Protein AF-A0A957VN96-F1 (afdb_monomer_lite)

Sequence (189 aa):
MTEAEAFKAELSLLLSLPFVRYYTQIVHPVLNPDTSPPKGVIRSLSLPEEPPAEELYFGLDGDDTGKLFEDLFLVGEDERQLHRASQVVSSAIQQIAAKVRQHAGKQAVIFQAGDDILFRGRFSQQDLQELHDLYTVTTQGMSCCIGYGRTLREAFLALKLAKTSP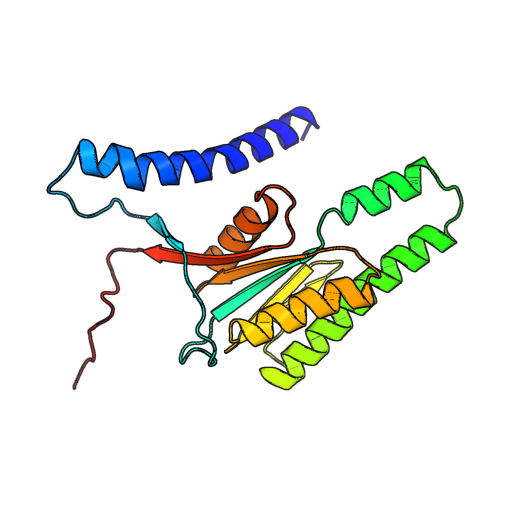GKNSIVGIELLDKGKEPGSAAAS

Radius of gyration: 19.22 Å; chains: 1; bounding box: 58×29×55 Å

Foldseek 3Di:
DDPVVVVVVLVCLLVVVVVCCCCQPPVCCVVPVPDDGDFFDKDFDAFAQFFDPDKKKKKKAWACLVVVLVCCVVPDPDVVVVVVLQVLLVVLQVVLLVLQCVVANDVQWPDDDRNMTMGMDGAGPVNVVVSQVSSCVSNVGTGMEMAMERDPVRRVSRRSVLNSPVVRRYYTYIDGDDPPDDPDPPDDD

Structure (mmCIF, N/CA/C/O backbone):
data_AF-A0A957VN96-F1
#
_entry.id   AF-A0A957VN96-F1
#
loop_
_atom_site.group_PDB
_atom_site.id
_atom_site.type_symbol
_atom_site.label_atom_id
_atom_site.label_alt_id
_atom_site.label_comp_id
_atom_site.label_asym_id
_atom_site.label_entity_id
_atom_site.label_seq_id
_atom_site.pdbx_PDB_ins_code
_atom_site.Cartn_x
_atom_site.Cartn_y
_atom_site.Cartn_z
_atom_site.occupancy
_atom_site.B_iso_or_equiv
_atom_site.auth_seq_id
_atom_site.auth_comp_id
_atom_site.auth_asym_id
_atom_site.auth_atom_id
_atom_site.pdbx_PDB_model_num
ATOM 1 N N . MET A 1 1 ? -7.595 -13.960 -20.941 1.00 54.66 1 MET A N 1
ATOM 2 C CA . MET A 1 1 ? -8.034 -12.558 -21.069 1.00 54.66 1 MET A CA 1
ATOM 3 C C . MET A 1 1 ? -7.149 -11.897 -22.091 1.00 54.66 1 MET A C 1
ATOM 5 O O . MET A 1 1 ? -5.940 -12.079 -22.029 1.00 54.66 1 MET A O 1
ATOM 9 N N . THR A 1 2 ? -7.746 -11.200 -23.044 1.00 80.31 2 THR A N 1
ATOM 10 C CA . THR A 1 2 ? -7.000 -10.369 -23.992 1.00 80.31 2 THR A CA 1
ATOM 11 C C . THR A 1 2 ? -6.585 -9.058 -23.322 1.00 80.31 2 THR A C 1
ATOM 13 O O . THR A 1 2 ? -7.231 -8.598 -22.381 1.00 80.31 2 THR A O 1
ATOM 16 N N . GLU A 1 3 ? -5.518 -8.437 -23.812 1.00 70.56 3 GLU A N 1
ATOM 17 C CA . GLU A 1 3 ? -5.008 -7.143 -23.330 1.00 70.56 3 GLU A CA 1
ATOM 18 C C . GLU A 1 3 ? -6.104 -6.054 -23.346 1.00 70.56 3 GLU A C 1
ATOM 20 O O . GLU A 1 3 ? -6.263 -5.277 -22.407 1.00 70.56 3 GLU A O 1
ATOM 25 N N . ALA A 1 4 ? -6.976 -6.097 -24.358 1.00 68.50 4 ALA A N 1
ATOM 26 C CA . ALA A 1 4 ? -8.138 -5.221 -24.478 1.00 68.50 4 ALA A CA 1
ATOM 27 C C . ALA A 1 4 ? -9.226 -5.474 -23.413 1.00 68.50 4 ALA A C 1
ATOM 29 O O . ALA A 1 4 ? -9.927 -4.543 -23.018 1.00 68.50 4 ALA A O 1
ATOM 30 N N . GLU A 1 5 ? -9.409 -6.713 -22.951 1.00 64.75 5 GLU A N 1
ATOM 31 C CA . GLU A 1 5 ? -10.347 -7.034 -21.864 1.00 64.75 5 GLU A CA 1
ATOM 32 C C . GLU A 1 5 ? -9.806 -6.584 -20.507 1.00 64.75 5 GLU A C 1
ATOM 34 O O . GLU A 1 5 ? -10.572 -6.060 -19.699 1.00 64.75 5 GLU A O 1
ATOM 39 N N . ALA A 1 6 ? -8.497 -6.734 -20.279 1.00 52.94 6 ALA A N 1
ATOM 40 C CA . ALA A 1 6 ? -7.827 -6.227 -19.082 1.00 52.94 6 ALA A CA 1
ATOM 41 C C . ALA A 1 6 ? -7.945 -4.701 -18.993 1.00 52.94 6 ALA A C 1
ATOM 43 O O . ALA A 1 6 ? -8.422 -4.184 -17.984 1.00 52.94 6 ALA A O 1
ATOM 44 N N . PHE A 1 7 ? -7.651 -4.002 -20.093 1.00 61.47 7 PHE A N 1
ATOM 45 C CA . PHE A 1 7 ? -7.793 -2.551 -20.179 1.00 61.47 7 PHE A CA 1
ATOM 46 C C . PHE A 1 7 ? -9.236 -2.087 -19.935 1.00 61.47 7 PHE A C 1
ATOM 48 O O . PHE A 1 7 ? -9.468 -1.150 -19.179 1.00 61.47 7 PHE A O 1
ATOM 55 N N . LYS A 1 8 ? -10.244 -2.758 -20.513 1.00 69.38 8 LYS A N 1
ATOM 56 C CA . LYS A 1 8 ? -11.662 -2.423 -20.268 1.00 69.38 8 LYS A CA 1
ATOM 57 C C . LYS A 1 8 ? -12.077 -2.645 -18.815 1.00 69.38 8 LYS A C 1
ATOM 59 O O . LYS A 1 8 ? -12.848 -1.844 -18.286 1.00 69.38 8 LYS A O 1
ATOM 64 N N . ALA A 1 9 ? -11.612 -3.724 -18.186 1.00 60.59 9 ALA A N 1
ATOM 65 C CA . ALA A 1 9 ? -11.907 -4.021 -16.787 1.00 60.59 9 ALA A CA 1
ATOM 66 C C . ALA A 1 9 ? -11.275 -2.975 -15.858 1.00 60.59 9 ALA A C 1
ATOM 68 O O . ALA A 1 9 ? -11.949 -2.458 -14.966 1.00 60.59 9 ALA A O 1
ATOM 69 N N . GLU A 1 10 ? -10.022 -2.610 -16.124 1.00 58.72 10 GLU A N 1
ATOM 70 C CA . GLU A 1 10 ? -9.318 -1.546 -15.416 1.00 58.72 10 GLU A CA 1
ATOM 71 C C . GLU A 1 10 ? -10.030 -0.204 -15.594 1.00 58.72 10 GLU A C 1
ATOM 73 O O . GLU A 1 10 ? -10.416 0.413 -14.606 1.00 58.72 10 GLU A O 1
ATOM 78 N N . LEU A 1 11 ? -10.330 0.202 -16.831 1.00 66.12 11 LEU A N 1
ATOM 79 C CA . LEU A 1 11 ? -11.036 1.454 -17.111 1.00 66.12 11 LEU A CA 1
ATOM 80 C C . LEU A 1 11 ? -12.414 1.498 -16.435 1.00 66.12 11 LEU A C 1
ATOM 82 O O . LEU A 1 11 ? -12.814 2.524 -15.889 1.00 66.12 11 LEU A O 1
ATOM 86 N N . SER A 1 12 ? -13.135 0.375 -16.430 1.00 70.12 12 SER A N 1
ATOM 87 C CA . SER A 1 12 ? -14.431 0.259 -15.755 1.00 70.12 12 SER A CA 1
ATOM 88 C C . SER A 1 12 ? -14.290 0.432 -14.243 1.00 70.12 12 SER A C 1
ATOM 90 O O . SER A 1 12 ? -15.110 1.115 -13.631 1.00 70.12 12 SER A O 1
ATOM 92 N N . LEU A 1 13 ? -13.236 -0.121 -13.636 1.00 64.31 13 LEU A N 1
ATOM 93 C CA . LEU A 1 13 ? -12.928 0.080 -12.222 1.00 64.31 13 LEU A CA 1
ATOM 94 C C . LEU A 1 13 ? -12.575 1.549 -11.941 1.00 64.31 13 LEU A C 1
ATOM 96 O O . LEU A 1 13 ? -13.172 2.152 -11.046 1.00 64.31 13 LEU A O 1
ATOM 100 N N . LEU A 1 14 ? -11.686 2.134 -12.751 1.00 59.78 14 LEU A N 1
ATOM 101 C CA . LEU A 1 14 ? -11.257 3.531 -12.652 1.00 59.78 14 LEU A CA 1
ATOM 102 C C . LEU A 1 14 ? -12.433 4.505 -12.761 1.00 59.78 14 LEU A C 1
ATOM 104 O O . LEU A 1 14 ? -12.459 5.499 -12.047 1.00 59.78 14 LEU A O 1
ATOM 108 N N . LEU A 1 15 ? -13.416 4.221 -13.621 1.00 75.56 15 LEU A N 1
ATOM 109 C CA . LEU A 1 15 ? -14.598 5.066 -13.817 1.00 75.56 15 LEU A CA 1
ATOM 110 C C . LEU A 1 15 ? -15.708 4.795 -12.799 1.00 75.56 15 LEU A C 1
ATOM 112 O O . LEU A 1 15 ? -16.463 5.708 -12.460 1.00 75.56 15 LEU A O 1
ATOM 116 N N . SER A 1 16 ? -15.807 3.567 -12.284 1.00 72.94 16 SER A N 1
ATOM 117 C CA . SER A 1 16 ? -16.863 3.188 -11.343 1.00 72.94 16 SER A CA 1
ATOM 118 C C . SER A 1 16 ? -16.800 3.989 -10.045 1.00 72.94 16 SER A C 1
ATOM 120 O O . SER A 1 16 ? -17.833 4.430 -9.555 1.00 72.94 16 SER A O 1
ATOM 122 N N . LEU A 1 17 ? -15.608 4.251 -9.509 1.00 67.56 17 LEU A N 1
ATOM 123 C CA . LEU A 1 17 ? -15.439 4.970 -8.244 1.00 67.56 17 LEU A CA 1
ATOM 124 C C . LEU A 1 17 ? -15.774 6.469 -8.341 1.00 67.56 17 LEU A C 1
ATOM 126 O O . LEU A 1 17 ? -16.582 6.933 -7.534 1.00 67.56 17 LEU A O 1
ATOM 130 N N . PRO A 1 18 ? -15.250 7.235 -9.317 1.00 68.69 18 PRO A N 1
ATOM 131 C CA . PRO A 1 18 ? -15.682 8.605 -9.579 1.00 68.69 18 PRO A CA 1
ATOM 132 C C . PRO A 1 18 ? -17.175 8.693 -9.874 1.00 68.69 18 PRO A C 1
ATOM 134 O O . PRO A 1 18 ? -17.834 9.590 -9.358 1.00 68.69 18 PRO A O 1
ATOM 137 N N . PHE A 1 19 ? -17.726 7.746 -10.639 1.00 79.00 19 PHE A N 1
ATOM 138 C CA . PHE A 1 19 ? -19.158 7.695 -10.917 1.00 79.00 19 PHE A CA 1
ATOM 139 C C . PHE A 1 19 ? -19.977 7.454 -9.646 1.00 79.00 19 PHE A C 1
ATOM 141 O O . PHE A 1 19 ? -20.933 8.181 -9.389 1.00 79.00 19 PHE A O 1
ATOM 148 N N . VAL A 1 20 ? -19.583 6.489 -8.810 1.00 69.44 20 VAL A N 1
ATOM 149 C CA . VAL A 1 20 ? -20.237 6.218 -7.524 1.00 69.44 20 VAL A CA 1
ATOM 150 C C . VAL A 1 20 ? -20.140 7.443 -6.617 1.00 69.44 20 VAL A C 1
ATOM 152 O O . VAL A 1 20 ? -21.150 7.829 -6.035 1.00 69.44 20 VAL A O 1
ATOM 155 N N . ARG A 1 21 ? -18.986 8.117 -6.529 1.00 65.81 21 ARG A N 1
ATOM 156 C CA . ARG A 1 21 ? -18.843 9.362 -5.749 1.00 65.81 21 ARG A CA 1
ATOM 157 C C . ARG A 1 21 ? -19.732 10.474 -6.297 1.00 65.81 21 ARG A C 1
ATOM 159 O O . ARG A 1 21 ? -20.509 11.042 -5.540 1.00 65.81 21 ARG A O 1
ATOM 166 N N . TYR A 1 22 ? -19.670 10.743 -7.598 1.00 74.75 22 TYR A N 1
ATOM 167 C CA . TYR A 1 22 ? -20.488 11.755 -8.266 1.00 74.75 22 TYR A CA 1
ATOM 168 C C . TYR A 1 22 ? -21.982 11.505 -8.035 1.00 74.75 22 TYR A C 1
ATOM 170 O O . TYR A 1 22 ? -22.712 12.391 -7.590 1.00 74.75 22 TYR A O 1
ATOM 178 N N . TYR A 1 23 ? -22.430 10.272 -8.261 1.00 73.62 23 TYR A N 1
ATOM 179 C CA . TYR A 1 23 ? -23.824 9.909 -8.082 1.00 73.62 23 TYR A CA 1
ATOM 180 C C . TYR A 1 23 ? -24.251 10.007 -6.614 1.00 73.62 23 TYR A C 1
ATOM 182 O O . TYR A 1 23 ? -25.258 10.635 -6.313 1.00 73.62 23 TYR A O 1
ATOM 190 N N . THR A 1 24 ? -23.490 9.432 -5.681 1.00 63.84 24 THR A N 1
ATOM 191 C CA . THR A 1 24 ? -23.880 9.390 -4.258 1.00 63.84 24 THR A CA 1
ATOM 192 C C . THR A 1 24 ? -23.767 10.739 -3.549 1.00 63.84 24 THR A C 1
ATOM 194 O O . THR A 1 24 ? -24.553 10.994 -2.640 1.00 63.84 24 THR A O 1
ATOM 197 N N . GLN A 1 25 ? -22.827 11.603 -3.947 1.00 67.75 25 GLN A N 1
ATOM 198 C CA . GLN A 1 25 ? -22.554 12.877 -3.267 1.00 67.75 25 GLN A CA 1
ATOM 199 C C . GLN A 1 25 ? -23.244 14.078 -3.916 1.00 67.75 25 GLN A C 1
ATOM 201 O O . GLN A 1 25 ? -23.535 15.044 -3.218 1.00 67.75 25 GLN A O 1
ATOM 206 N N . ILE A 1 26 ? -23.505 14.037 -5.227 1.00 74.94 26 ILE A N 1
ATOM 207 C CA . ILE A 1 26 ? -24.073 15.174 -5.969 1.00 74.94 26 ILE A CA 1
ATOM 208 C C . ILE A 1 26 ? -25.468 14.836 -6.483 1.00 74.94 26 ILE A C 1
ATOM 210 O O . ILE A 1 26 ? -26.428 15.529 -6.158 1.00 74.94 26 ILE A O 1
ATOM 214 N N . VAL A 1 27 ? -25.606 13.760 -7.260 1.00 77.69 27 VAL A N 1
ATOM 215 C CA . VAL A 1 27 ? -26.876 13.453 -7.941 1.00 77.69 27 VAL A CA 1
ATOM 216 C C . VAL A 1 27 ? -27.947 12.987 -6.953 1.00 77.69 27 VAL A C 1
ATOM 218 O O . VAL A 1 27 ? -29.066 13.489 -6.966 1.00 77.69 27 VAL A O 1
ATOM 221 N N . HIS A 1 28 ? -27.617 12.048 -6.068 1.00 71.38 28 HIS A N 1
ATOM 222 C CA . HIS A 1 28 ? -28.578 11.442 -5.152 1.00 71.38 28 HIS A CA 1
ATOM 223 C C . HIS A 1 28 ? -29.172 12.442 -4.148 1.00 71.38 28 HIS A C 1
ATOM 225 O O . HIS A 1 28 ? -30.392 12.419 -3.996 1.00 71.38 28 HIS A O 1
ATOM 231 N N . PRO A 1 29 ? -28.399 13.330 -3.486 1.00 73.56 29 PRO A N 1
ATOM 232 C CA . PRO A 1 29 ? -28.972 14.326 -2.577 1.00 73.56 29 PRO A CA 1
ATOM 233 C C . PRO A 1 29 ? -29.875 15.340 -3.288 1.00 73.56 29 PRO A C 1
ATOM 235 O O . PRO A 1 29 ? -30.862 15.778 -2.711 1.00 73.56 29 PRO A O 1
ATOM 238 N N . VAL A 1 30 ? -29.572 15.682 -4.546 1.00 81.50 30 VAL A N 1
ATOM 239 C CA . VAL A 1 30 ? -30.414 16.573 -5.362 1.00 81.50 30 VAL A CA 1
ATOM 240 C C . VAL A 1 30 ? -31.729 15.895 -5.746 1.00 81.50 30 VAL A C 1
ATOM 242 O O . VAL A 1 30 ? -32.781 16.525 -5.696 1.00 81.50 30 VAL A O 1
ATOM 245 N N . LEU A 1 31 ? -31.681 14.615 -6.125 1.00 81.00 31 LEU A N 1
ATOM 246 C CA . LEU A 1 31 ? -32.873 13.867 -6.532 1.00 81.00 31 LEU A CA 1
ATOM 247 C C . LEU A 1 31 ? -33.725 13.394 -5.347 1.00 81.00 31 LEU A C 1
ATOM 249 O O . LEU A 1 31 ? -34.930 13.230 -5.504 1.00 81.00 31 LEU A O 1
ATOM 253 N N . ASN A 1 32 ? -33.118 13.163 -4.180 1.00 76.38 32 ASN A N 1
ATOM 254 C CA . ASN A 1 32 ? -33.795 12.615 -3.004 1.00 76.38 32 ASN A CA 1
ATOM 255 C C . ASN A 1 32 ? -33.383 13.352 -1.709 1.00 76.38 32 ASN A C 1
ATOM 257 O O . ASN A 1 32 ? -32.740 12.746 -0.841 1.00 76.38 32 ASN A O 1
ATOM 261 N N . PRO A 1 33 ? -33.756 14.637 -1.558 1.00 66.88 33 PRO A N 1
ATOM 262 C CA . PRO A 1 33 ? -33.298 15.501 -0.464 1.00 66.88 33 PRO A CA 1
ATOM 263 C C . PRO A 1 33 ? -33.680 15.003 0.941 1.00 66.88 33 PRO A C 1
ATOM 265 O O . PRO A 1 33 ? -32.948 15.268 1.890 1.00 66.88 33 PRO A O 1
ATOM 268 N N . ASP A 1 34 ? -34.759 14.222 1.067 1.00 65.94 34 ASP A N 1
ATOM 269 C CA . ASP A 1 34 ? -35.270 13.713 2.353 1.00 65.94 34 ASP A CA 1
ATOM 270 C C . ASP A 1 34 ? -34.871 12.256 2.661 1.00 65.94 34 ASP A C 1
ATOM 272 O O . ASP A 1 34 ? -35.308 11.674 3.657 1.00 65.94 34 ASP A O 1
ATOM 276 N 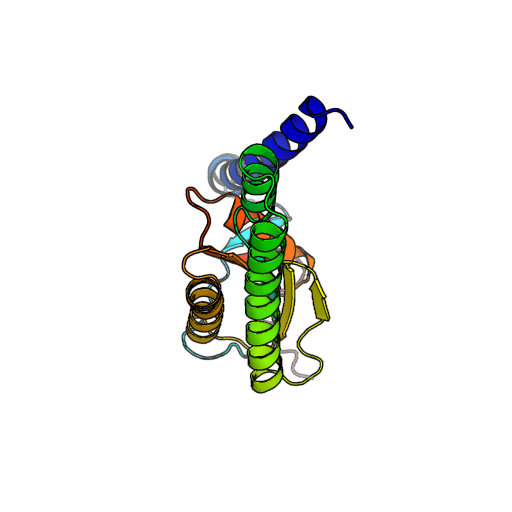N . THR A 1 35 ? -34.046 11.625 1.817 1.00 60.06 35 THR A N 1
ATOM 277 C CA . THR A 1 35 ? -33.614 10.234 2.038 1.00 60.06 35 THR A CA 1
ATOM 278 C C . THR A 1 35 ? -32.204 10.161 2.602 1.00 60.06 35 THR A C 1
ATOM 280 O O . THR A 1 35 ? -31.291 10.863 2.172 1.00 60.06 35 THR A O 1
ATOM 283 N N . SER A 1 36 ? -32.010 9.260 3.569 1.00 55.97 36 SER A N 1
ATOM 284 C CA . SER A 1 36 ? -30.673 8.925 4.065 1.00 55.97 36 SER A CA 1
ATOM 285 C C . SER A 1 36 ? -29.782 8.467 2.899 1.00 55.97 36 SER A C 1
ATOM 287 O O . SER A 1 36 ? -30.294 7.838 1.969 1.00 55.97 36 SER A O 1
ATOM 289 N N . PRO A 1 37 ? -28.464 8.735 2.943 1.00 55.50 37 PRO A N 1
ATOM 290 C CA . PRO A 1 37 ? -27.563 8.381 1.855 1.00 55.50 37 PRO A CA 1
ATOM 291 C C . PRO A 1 37 ? -27.666 6.883 1.499 1.00 55.50 37 PRO A C 1
ATOM 293 O O . PRO A 1 37 ? -27.881 6.051 2.392 1.00 55.50 37 PRO A O 1
ATOM 296 N N . PRO A 1 38 ? -27.536 6.524 0.209 1.00 54.97 38 PRO A N 1
ATOM 297 C CA . PRO A 1 38 ? -27.685 5.147 -0.252 1.00 54.97 38 PRO A CA 1
ATOM 298 C C . PRO A 1 38 ? -26.612 4.243 0.380 1.00 54.97 38 PRO A C 1
ATOM 300 O O . PRO A 1 38 ? -25.510 4.694 0.676 1.00 54.97 38 PRO A O 1
ATOM 303 N N . LYS A 1 39 ? -26.920 2.957 0.609 1.00 53.94 39 LYS A N 1
ATOM 304 C CA . LYS A 1 39 ? -25.960 1.985 1.177 1.00 53.94 39 LYS A CA 1
ATOM 305 C C . LYS A 1 39 ? -24.659 1.960 0.362 1.00 53.94 39 LYS A C 1
ATOM 307 O O . LYS A 1 39 ? -24.715 1.982 -0.865 1.00 53.94 39 LYS A O 1
ATOM 312 N N . GLY A 1 40 ? -23.510 1.858 1.036 1.00 55.97 40 GLY A N 1
ATOM 313 C CA . GLY A 1 40 ? -22.205 1.799 0.369 1.00 55.97 40 GLY A CA 1
ATOM 314 C C . GLY A 1 40 ? -21.601 3.164 0.031 1.00 55.97 40 GLY A C 1
ATOM 315 O O . GLY A 1 40 ? -20.793 3.256 -0.893 1.00 55.97 40 GLY A O 1
ATOM 316 N N . VAL A 1 41 ? -21.965 4.223 0.765 1.00 67.25 41 VAL A N 1
ATOM 317 C CA . VAL A 1 41 ? -21.241 5.497 0.666 1.00 67.25 41 VAL A CA 1
ATOM 318 C C . VAL A 1 41 ? -19.813 5.297 1.148 1.00 67.25 41 VAL A C 1
ATOM 320 O O . VAL A 1 41 ? -19.580 4.929 2.299 1.00 67.25 41 VAL A O 1
ATOM 323 N N . ILE A 1 42 ? -18.876 5.587 0.252 1.00 72.50 42 ILE A N 1
ATOM 324 C CA . ILE A 1 42 ? -17.457 5.705 0.564 1.00 72.50 42 ILE A CA 1
ATOM 325 C C . ILE A 1 42 ? -17.224 7.104 1.130 1.00 72.50 42 ILE A C 1
ATOM 327 O O . ILE A 1 42 ? -17.508 8.106 0.461 1.00 72.50 42 ILE A O 1
ATOM 331 N N . ARG A 1 43 ? -16.685 7.179 2.346 1.00 78.94 43 ARG A N 1
ATOM 332 C CA . ARG A 1 43 ? -16.149 8.421 2.916 1.00 78.94 43 ARG A CA 1
ATOM 333 C C . ARG A 1 43 ? -14.644 8.318 3.074 1.00 78.94 43 ARG A C 1
ATOM 335 O O . ARG A 1 43 ? -14.112 7.225 3.231 1.00 78.94 43 ARG A O 1
ATOM 342 N N . SER A 1 44 ? -13.980 9.470 3.023 1.00 83.69 44 SER A N 1
ATOM 343 C CA . SER A 1 44 ? -12.570 9.559 3.390 1.00 83.69 44 SER A CA 1
ATOM 344 C C . SER A 1 44 ? -12.448 9.314 4.888 1.00 83.69 44 SER A C 1
ATOM 346 O O . SER A 1 44 ? -13.142 9.963 5.671 1.00 83.69 44 SER A O 1
ATOM 348 N N . LEU A 1 45 ? -11.568 8.397 5.265 1.00 85.75 45 LEU A N 1
ATOM 349 C CA . LEU A 1 45 ? -11.132 8.209 6.639 1.00 85.75 45 LEU A CA 1
ATOM 350 C C . LEU A 1 45 ? -9.823 8.981 6.801 1.00 85.75 45 LEU A C 1
ATOM 352 O O . LEU A 1 45 ? -8.920 8.811 5.988 1.00 85.75 45 LEU A O 1
ATOM 356 N N . SER A 1 46 ? -9.743 9.839 7.814 1.00 86.50 46 SER A N 1
ATOM 357 C CA . SER A 1 46 ? -8.520 10.572 8.150 1.00 86.50 46 SER A CA 1
ATOM 358 C C . SER A 1 46 ? -7.930 10.001 9.429 1.00 86.50 46 SER A C 1
ATOM 360 O O . SER A 1 46 ? -8.669 9.737 10.380 1.00 86.50 46 SER A O 1
ATOM 362 N N . LEU A 1 47 ? -6.610 9.835 9.463 1.00 86.44 47 LEU A N 1
ATOM 363 C CA . LEU A 1 47 ? -5.904 9.457 10.679 1.00 86.44 47 LEU A CA 1
ATOM 364 C C . LEU A 1 47 ? -5.537 10.687 11.511 1.00 86.44 47 LEU A C 1
ATOM 366 O O . LEU A 1 47 ? -5.222 11.733 10.938 1.00 86.44 47 LEU A O 1
ATOM 370 N N . PRO A 1 48 ? -5.569 10.578 12.850 1.00 81.62 48 PRO A N 1
ATOM 371 C CA . PRO A 1 48 ? -5.024 11.609 13.715 1.00 81.62 48 PRO A CA 1
ATOM 372 C C . PRO A 1 48 ? -3.486 11.597 13.697 1.00 81.62 48 PRO A C 1
ATOM 374 O O . PRO A 1 48 ? -2.849 10.644 13.239 1.00 81.62 48 PRO A O 1
ATOM 377 N N . GLU A 1 49 ? -2.899 12.657 14.257 1.00 81.69 49 GLU A N 1
ATOM 378 C CA . GLU A 1 49 ? -1.464 12.723 14.583 1.00 81.69 49 GLU A CA 1
ATOM 379 C C . GLU A 1 49 ? -1.073 11.678 15.640 1.00 81.69 49 GLU A C 1
ATOM 381 O O . GLU A 1 49 ? 0.020 11.121 15.613 1.00 81.69 49 GLU A O 1
ATOM 386 N N . GLU A 1 50 ? -1.992 11.358 16.553 1.00 81.69 50 GLU A N 1
ATOM 387 C CA . GLU A 1 50 ? -1.830 10.263 17.508 1.00 81.69 50 GLU A CA 1
ATOM 388 C C . GLU A 1 50 ? -2.427 8.954 16.961 1.00 81.69 50 GLU A C 1
ATOM 390 O O . GLU A 1 50 ? -3.405 8.990 16.205 1.00 81.69 50 GLU A O 1
ATOM 395 N N . PRO A 1 51 ? -1.888 7.779 17.344 1.00 82.38 51 PRO A N 1
ATOM 396 C CA . PRO A 1 51 ? -2.438 6.500 16.917 1.00 82.38 51 PRO A CA 1
ATOM 397 C C . PRO A 1 51 ? -3.917 6.348 17.311 1.00 82.38 51 PRO A C 1
ATOM 399 O O . PRO A 1 51 ? -4.287 6.633 18.454 1.00 82.38 51 PRO A O 1
ATOM 402 N N . PRO A 1 52 ? -4.778 5.860 16.403 1.00 81.81 52 PRO A N 1
ATOM 403 C CA . PRO A 1 52 ? -6.194 5.691 16.689 1.00 81.81 52 PRO A CA 1
ATOM 404 C C . PRO A 1 52 ? -6.422 4.654 17.797 1.00 81.81 52 PRO A C 1
ATOM 406 O O . PRO A 1 52 ? -5.646 3.714 17.986 1.00 81.81 52 PRO A O 1
ATOM 409 N N . ALA A 1 53 ? -7.539 4.795 18.515 1.00 81.88 53 ALA A N 1
ATOM 410 C CA . ALA A 1 53 ? -7.932 3.843 19.555 1.00 81.88 53 ALA A CA 1
ATOM 411 C C . ALA A 1 53 ? -8.250 2.444 18.986 1.00 81.88 53 ALA A C 1
ATOM 413 O O . ALA A 1 53 ? -8.025 1.423 19.644 1.00 81.88 53 ALA A O 1
ATOM 414 N N . GLU A 1 54 ? -8.770 2.394 17.758 1.00 89.50 54 GLU A N 1
ATOM 415 C CA . GLU A 1 54 ? -9.094 1.160 17.043 1.00 89.50 54 GLU A CA 1
ATOM 416 C C . GLU A 1 54 ? -7.936 0.686 16.154 1.00 89.50 54 GLU A C 1
ATOM 418 O O . GLU A 1 54 ? -7.170 1.487 15.625 1.00 89.50 54 GLU A O 1
ATOM 423 N N . GLU A 1 55 ? -7.805 -0.634 15.996 1.00 94.38 55 GLU A N 1
ATOM 424 C CA . GLU A 1 55 ? -6.915 -1.199 14.979 1.00 94.38 55 GLU A CA 1
ATOM 425 C C . GLU A 1 55 ? -7.545 -1.061 13.592 1.00 94.38 55 GLU A C 1
ATOM 427 O O . GLU A 1 55 ? -8.734 -1.329 13.411 1.00 94.38 55 GLU A O 1
ATOM 432 N N . LEU A 1 56 ? -6.719 -0.721 12.607 1.00 97.12 56 LEU A N 1
ATOM 433 C CA . LEU A 1 56 ? -7.097 -0.664 11.198 1.00 97.12 56 LEU A CA 1
ATOM 434 C C . LEU A 1 56 ? -6.265 -1.655 10.380 1.00 97.12 56 LEU A C 1
ATOM 436 O O . LEU A 1 56 ? -5.259 -2.187 10.857 1.00 97.12 56 LEU A O 1
ATOM 440 N N . TYR A 1 57 ? -6.688 -1.884 9.140 1.00 98.12 57 TYR A N 1
ATOM 441 C CA . TYR A 1 57 ? -5.948 -2.624 8.124 1.00 98.12 57 TYR A CA 1
ATOM 442 C C . TYR A 1 57 ? -5.323 -1.656 7.126 1.00 98.12 57 TYR A C 1
ATOM 444 O O . TYR A 1 57 ? -5.963 -0.687 6.717 1.00 98.12 57 TYR A O 1
ATOM 452 N N . PHE A 1 58 ? -4.102 -1.966 6.703 1.00 98.31 58 PHE A N 1
ATOM 453 C CA . PHE A 1 58 ? -3.281 -1.146 5.822 1.00 98.31 58 PHE A CA 1
ATOM 454 C C . PHE A 1 58 ? -2.678 -2.031 4.738 1.00 98.31 58 PHE A C 1
ATOM 456 O O . PHE A 1 58 ? -1.982 -3.001 5.045 1.00 98.31 58 PHE A O 1
ATOM 463 N N . GLY A 1 59 ? -2.953 -1.706 3.481 1.00 98.00 59 GLY A N 1
ATOM 464 C CA . GLY A 1 59 ? -2.242 -2.247 2.331 1.00 98.00 59 GLY A CA 1
ATOM 465 C C . GLY A 1 59 ? -1.250 -1.214 1.815 1.00 98.00 59 GLY A C 1
ATOM 466 O O . GLY A 1 59 ? -1.611 -0.047 1.689 1.00 98.00 59 GLY A O 1
ATOM 467 N N . LEU A 1 60 ? -0.031 -1.642 1.513 1.00 98.12 60 LEU A N 1
ATOM 468 C CA . LEU A 1 60 ? 0.968 -0.861 0.794 1.00 98.12 60 LEU A CA 1
ATOM 469 C C . LEU A 1 60 ? 1.384 -1.644 -0.445 1.00 98.12 60 LEU A C 1
ATOM 471 O O . LEU A 1 60 ? 1.568 -2.857 -0.362 1.00 98.12 60 LEU A O 1
ATOM 475 N N . ASP A 1 61 ? 1.506 -0.938 -1.563 1.00 96.75 61 ASP A N 1
ATOM 476 C CA . ASP A 1 61 ? 1.827 -1.505 -2.873 1.00 96.75 61 ASP A CA 1
ATOM 477 C C . ASP A 1 61 ? 2.721 -0.514 -3.638 1.00 96.75 61 ASP A C 1
ATOM 479 O O . ASP A 1 61 ? 2.431 0.689 -3.682 1.00 96.75 61 ASP A O 1
ATOM 483 N N . GLY A 1 62 ? 3.828 -1.008 -4.192 1.00 95.38 62 GLY A N 1
ATOM 484 C CA . GLY A 1 62 ? 4.787 -0.225 -4.965 1.00 95.38 62 GLY A CA 1
ATOM 485 C C . GLY A 1 62 ? 4.175 0.345 -6.245 1.00 95.38 62 GLY A C 1
ATOM 486 O O . GLY A 1 62 ? 3.370 -0.284 -6.937 1.00 95.38 62 GLY A O 1
ATOM 487 N N . ASP A 1 63 ? 4.546 1.571 -6.597 1.00 92.12 63 ASP A N 1
ATOM 488 C CA . ASP A 1 63 ? 4.061 2.192 -7.823 1.00 92.12 63 ASP A CA 1
ATOM 489 C C . ASP A 1 63 ? 4.920 1.785 -9.018 1.00 92.12 63 ASP A C 1
ATOM 491 O O . ASP A 1 63 ? 6.142 1.897 -8.998 1.00 92.12 63 ASP A O 1
ATOM 495 N N . ASP A 1 64 ? 4.258 1.334 -10.087 1.00 89.50 64 ASP A N 1
ATOM 496 C CA . ASP A 1 64 ? 4.881 1.044 -11.387 1.00 89.50 64 ASP A CA 1
ATOM 497 C C . ASP A 1 64 ? 6.026 0.018 -11.343 1.00 89.50 64 ASP A C 1
ATOM 499 O O . ASP A 1 64 ? 6.798 -0.090 -12.293 1.00 89.50 64 ASP A O 1
ATOM 503 N N . THR A 1 65 ? 6.096 -0.813 -10.299 1.00 89.75 65 THR A N 1
ATOM 504 C CA . THR A 1 65 ? 7.088 -1.890 -10.173 1.00 89.75 65 THR A CA 1
ATOM 505 C C . THR A 1 65 ? 7.064 -2.841 -11.371 1.00 89.75 65 THR A C 1
ATOM 507 O O . THR A 1 65 ? 8.112 -3.194 -11.904 1.00 89.75 65 THR A O 1
ATOM 510 N N . GLY A 1 66 ? 5.872 -3.229 -11.843 1.00 88.94 66 GLY A N 1
ATOM 511 C CA . GLY A 1 66 ? 5.730 -4.068 -13.039 1.00 88.94 66 GLY A CA 1
ATOM 512 C C . GLY A 1 66 ? 6.318 -3.407 -14.287 1.00 88.94 66 GLY A C 1
ATOM 513 O O . GLY A 1 66 ? 7.112 -4.023 -14.991 1.00 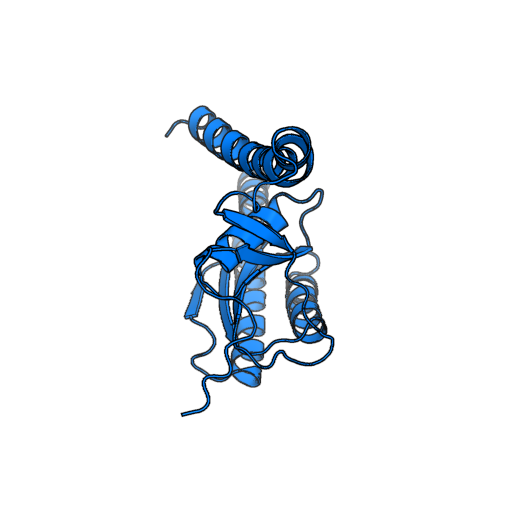88.94 66 GLY A O 1
ATOM 514 N N . LYS A 1 67 ? 6.020 -2.118 -14.489 1.00 87.81 67 LYS A N 1
ATOM 515 C CA . LYS A 1 67 ? 6.548 -1.330 -15.606 1.00 87.81 67 LYS A CA 1
ATOM 516 C C . LYS A 1 67 ? 8.068 -1.178 -15.535 1.00 87.81 67 LYS A C 1
ATOM 518 O O . LYS A 1 67 ? 8.733 -1.306 -16.553 1.00 87.81 67 LYS A O 1
ATOM 523 N N . LEU A 1 68 ? 8.628 -0.975 -14.339 1.00 89.56 68 LEU A N 1
ATOM 524 C CA . LEU A 1 68 ? 10.079 -0.966 -14.136 1.00 89.56 68 LEU A CA 1
ATOM 525 C C . LEU A 1 68 ? 10.717 -2.269 -14.638 1.00 89.56 68 LEU A C 1
ATOM 527 O O . LEU A 1 68 ? 11.734 -2.231 -15.326 1.00 89.56 68 LEU A O 1
ATOM 531 N N . PHE A 1 69 ? 10.134 -3.422 -14.303 1.00 89.75 69 PHE A N 1
ATOM 532 C CA . PHE A 1 69 ? 10.650 -4.704 -14.779 1.00 89.75 69 PHE A CA 1
ATOM 533 C C . PHE A 1 69 ? 10.464 -4.882 -16.287 1.00 89.75 69 PHE A C 1
ATOM 535 O O . PHE A 1 69 ? 11.401 -5.327 -16.944 1.00 89.75 69 PHE A O 1
ATOM 542 N N . GLU A 1 70 ? 9.312 -4.503 -16.844 1.00 90.25 70 GLU A N 1
ATOM 543 C CA . GLU A 1 70 ? 9.068 -4.499 -18.294 1.00 90.25 70 GLU A CA 1
ATOM 544 C C . GLU A 1 70 ? 10.113 -3.665 -19.043 1.00 90.25 70 GLU A C 1
ATOM 546 O O . GLU A 1 70 ? 10.739 -4.163 -19.979 1.00 90.25 70 GLU A O 1
ATOM 551 N N . ASP A 1 71 ? 10.377 -2.441 -18.586 1.00 88.06 71 ASP A N 1
ATOM 552 C CA . ASP A 1 71 ? 11.385 -1.559 -19.174 1.00 88.06 71 ASP A CA 1
ATOM 553 C C . ASP A 1 71 ? 12.785 -2.194 -19.102 1.00 88.06 71 ASP A C 1
ATOM 555 O O . ASP A 1 71 ? 13.530 -2.177 -20.084 1.00 88.06 71 ASP A O 1
ATOM 559 N N . LEU A 1 72 ? 13.138 -2.827 -17.976 1.00 87.75 72 LEU A N 1
ATOM 560 C CA . LEU A 1 72 ? 14.410 -3.544 -17.834 1.00 87.75 72 LEU A CA 1
ATOM 561 C C . LEU A 1 72 ? 14.513 -4.755 -18.773 1.00 87.75 72 LEU A C 1
ATOM 563 O O . LEU A 1 72 ? 15.587 -4.981 -19.326 1.00 87.75 72 LEU A O 1
ATOM 567 N N . PHE A 1 73 ? 13.424 -5.499 -18.995 1.00 85.88 73 PHE A N 1
ATOM 568 C CA . PHE A 1 73 ? 13.395 -6.610 -19.955 1.00 85.88 73 PHE A CA 1
ATOM 569 C C . PHE A 1 73 ? 13.548 -6.141 -21.408 1.00 85.88 73 PHE A C 1
ATOM 571 O O . PHE A 1 73 ? 14.129 -6.856 -22.221 1.00 85.88 73 PHE A O 1
ATOM 578 N N . LEU A 1 74 ? 13.015 -4.963 -21.747 1.00 85.25 74 LEU A N 1
ATOM 579 C CA . LEU A 1 74 ? 13.052 -4.418 -23.108 1.00 85.25 74 LEU A CA 1
ATOM 580 C C . LEU A 1 74 ? 14.377 -3.720 -23.439 1.00 85.25 74 LEU A C 1
ATOM 582 O O . LEU A 1 74 ? 14.811 -3.745 -24.591 1.00 85.25 74 LEU A O 1
ATOM 586 N N . VAL A 1 75 ? 14.998 -3.071 -22.452 1.00 78.44 75 VAL A N 1
ATOM 587 C CA . VAL A 1 75 ? 16.199 -2.241 -22.644 1.00 78.44 75 VAL A CA 1
ATOM 588 C C . VAL A 1 75 ? 17.493 -3.004 -22.337 1.00 78.44 75 VAL A C 1
ATOM 590 O O . VAL A 1 75 ? 18.540 -2.665 -22.892 1.00 78.44 75 VAL A O 1
ATOM 593 N N . GLY A 1 76 ? 17.457 -4.016 -21.464 1.00 62.56 76 GLY A N 1
ATOM 594 C CA . GLY A 1 76 ? 18.659 -4.645 -20.919 1.00 62.56 76 GLY A CA 1
ATOM 595 C C . GLY A 1 76 ? 18.730 -6.158 -21.115 1.00 62.56 76 GLY A C 1
ATOM 596 O O . GLY A 1 76 ? 17.942 -6.906 -20.554 1.00 62.56 76 GLY A O 1
ATOM 597 N N . GLU A 1 77 ? 19.785 -6.625 -21.787 1.00 63.16 77 GLU A N 1
ATOM 598 C CA . GLU A 1 77 ? 20.234 -8.030 -21.728 1.00 63.16 77 GLU A CA 1
ATOM 599 C C . GLU A 1 77 ? 20.973 -8.357 -20.403 1.00 63.16 77 GLU A C 1
ATOM 601 O O . GLU A 1 77 ? 21.481 -9.462 -20.216 1.00 63.16 77 GLU A O 1
ATOM 606 N N . ASP A 1 78 ? 21.077 -7.397 -19.472 1.00 80.12 78 ASP A N 1
ATOM 607 C CA . ASP A 1 78 ? 21.838 -7.535 -18.226 1.00 80.12 78 ASP A CA 1
ATOM 608 C C . ASP A 1 78 ? 20.954 -7.983 -17.053 1.00 80.12 78 ASP A C 1
ATOM 610 O O . ASP A 1 78 ? 20.383 -7.177 -16.310 1.00 80.12 78 ASP A O 1
ATOM 614 N N . GLU A 1 79 ? 20.923 -9.297 -16.832 1.00 87.62 79 GLU A N 1
ATOM 615 C CA . GLU A 1 79 ? 20.261 -9.951 -15.695 1.00 87.62 79 GLU A CA 1
ATOM 616 C C . GLU A 1 79 ? 20.626 -9.334 -14.332 1.00 87.62 79 GLU A C 1
ATOM 618 O O . GLU A 1 79 ? 19.829 -9.367 -13.388 1.00 87.62 79 GLU A O 1
ATOM 623 N N . ARG A 1 80 ? 21.817 -8.732 -14.195 1.00 88.56 80 ARG A N 1
ATOM 624 C CA . ARG A 1 80 ? 22.253 -8.130 -12.926 1.00 88.56 80 ARG A CA 1
ATOM 625 C C . ARG A 1 80 ? 21.406 -6.921 -12.554 1.00 88.56 80 ARG A C 1
ATOM 627 O O . ARG A 1 80 ? 21.221 -6.670 -11.364 1.00 88.56 80 ARG A O 1
ATOM 634 N N . GLN A 1 81 ? 20.905 -6.170 -13.532 1.00 88.06 81 GLN A N 1
ATOM 635 C CA . GLN A 1 81 ? 20.061 -5.001 -13.277 1.00 88.06 81 GLN A CA 1
ATOM 636 C C . GLN A 1 81 ? 18.679 -5.423 -12.784 1.00 88.06 81 GLN A C 1
ATOM 638 O O . GLN A 1 81 ? 18.220 -4.907 -11.766 1.00 88.06 81 GLN A O 1
ATOM 643 N N . LEU A 1 82 ? 18.082 -6.436 -13.418 1.00 89.62 82 LEU A N 1
ATOM 644 C CA . LEU A 1 82 ? 16.839 -7.064 -12.959 1.00 89.62 82 LEU A CA 1
ATOM 645 C C . LEU A 1 82 ? 16.981 -7.605 -11.535 1.00 89.62 82 LEU A C 1
ATOM 647 O O . LEU A 1 82 ? 16.129 -7.355 -10.678 1.00 89.62 82 LEU A O 1
ATOM 651 N N . HIS A 1 83 ? 18.091 -8.295 -11.253 1.00 91.44 83 HIS A N 1
ATOM 652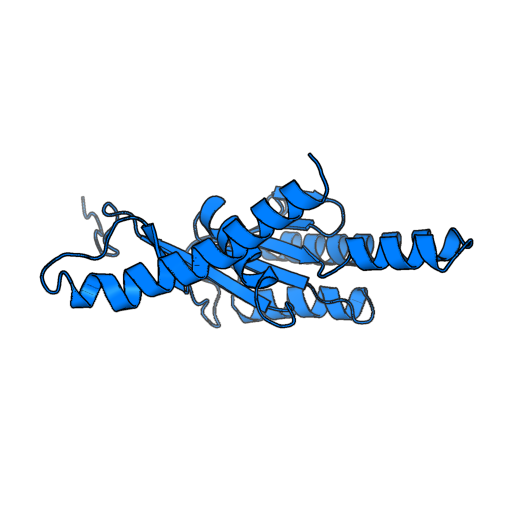 C CA . HIS A 1 83 ? 18.326 -8.829 -9.919 1.00 91.44 83 HIS A CA 1
ATOM 653 C C . HIS A 1 83 ? 18.453 -7.719 -8.869 1.00 91.44 83 HIS A C 1
ATOM 655 O O . HIS A 1 83 ? 17.841 -7.812 -7.806 1.00 91.44 83 HIS A O 1
ATOM 661 N N . ARG A 1 84 ? 19.190 -6.643 -9.176 1.00 91.50 84 ARG A N 1
ATOM 662 C CA . ARG A 1 84 ? 19.317 -5.476 -8.289 1.00 91.50 84 ARG A CA 1
ATOM 663 C C . ARG A 1 84 ? 17.970 -4.804 -8.039 1.00 91.50 84 ARG A C 1
ATOM 665 O O . ARG A 1 84 ? 17.650 -4.555 -6.883 1.00 91.50 84 ARG A O 1
ATOM 672 N N . ALA A 1 85 ? 17.174 -4.562 -9.080 1.00 91.06 85 ALA A N 1
ATOM 673 C CA . ALA A 1 85 ? 15.848 -3.960 -8.938 1.00 91.06 85 ALA A CA 1
ATOM 674 C C . ALA A 1 85 ? 14.942 -4.804 -8.022 1.00 91.06 85 ALA A C 1
ATOM 676 O O . ALA A 1 85 ? 14.372 -4.292 -7.059 1.00 91.06 85 ALA A O 1
ATOM 677 N N . SER A 1 86 ? 14.902 -6.122 -8.240 1.00 93.38 86 SER A N 1
ATOM 678 C CA . SER A 1 86 ? 14.151 -7.056 -7.391 1.00 93.38 86 SER A CA 1
ATOM 679 C C . SER A 1 86 ? 14.623 -7.063 -5.935 1.00 93.38 86 SER A C 1
ATOM 681 O O . SER A 1 86 ? 13.800 -7.042 -5.014 1.00 93.38 86 SER A O 1
ATOM 683 N N . GLN A 1 87 ? 15.939 -7.048 -5.706 1.00 94.44 87 GLN A N 1
ATOM 684 C CA . GLN A 1 87 ? 16.509 -6.988 -4.359 1.00 94.44 87 GLN A CA 1
ATOM 685 C C . GLN A 1 87 ? 16.166 -5.683 -3.641 1.00 94.44 87 GLN A C 1
ATOM 687 O O . GLN A 1 87 ? 15.853 -5.711 -2.454 1.00 94.44 87 GLN A O 1
ATOM 692 N N . VAL A 1 88 ? 16.213 -4.554 -4.347 1.00 95.12 88 VAL A N 1
ATOM 693 C CA . VAL A 1 88 ? 15.917 -3.231 -3.791 1.00 95.12 88 VAL A CA 1
ATOM 694 C C . VAL A 1 88 ? 14.454 -3.139 -3.347 1.00 95.12 88 VAL A C 1
ATOM 696 O O . VAL A 1 88 ? 14.195 -2.776 -2.199 1.00 95.12 88 VAL A O 1
ATOM 699 N N . VAL A 1 89 ? 13.514 -3.565 -4.195 1.00 95.75 89 VAL A N 1
ATOM 700 C CA . VAL A 1 89 ? 12.080 -3.631 -3.854 1.00 95.75 89 VAL A CA 1
ATOM 701 C C . VAL A 1 89 ? 11.840 -4.577 -2.673 1.00 95.75 89 VAL A C 1
ATOM 703 O O . VAL A 1 89 ? 11.217 -4.203 -1.679 1.00 95.75 89 VAL A O 1
ATOM 706 N N . SER A 1 90 ? 12.412 -5.784 -2.728 1.00 96.00 90 SER A N 1
ATOM 707 C CA . SER A 1 90 ? 12.268 -6.772 -1.651 1.00 96.00 90 SER A CA 1
ATOM 708 C C . SER A 1 90 ? 12.835 -6.262 -0.323 1.00 96.00 90 SER A C 1
ATOM 710 O O . SER A 1 90 ? 12.248 -6.494 0.733 1.00 96.00 90 SER A O 1
ATOM 712 N N . SER A 1 91 ? 13.966 -5.555 -0.364 1.00 95.94 91 SER A N 1
ATOM 713 C CA . SER A 1 91 ? 14.596 -4.944 0.808 1.00 95.94 91 SER A CA 1
ATOM 714 C C . SER A 1 91 ? 13.710 -3.859 1.418 1.00 95.94 91 SER A C 1
ATOM 716 O O . SER A 1 91 ? 13.526 -3.843 2.636 1.00 95.94 91 SER A O 1
ATOM 718 N N . ALA A 1 92 ? 13.103 -3.001 0.593 1.00 97.50 92 ALA A N 1
ATOM 719 C CA . ALA A 1 92 ? 12.175 -1.972 1.058 1.00 97.50 92 ALA A CA 1
ATOM 720 C C . ALA A 1 92 ? 10.993 -2.587 1.818 1.00 97.50 92 ALA A C 1
ATOM 722 O O . ALA A 1 92 ? 10.734 -2.220 2.967 1.00 97.50 92 ALA A O 1
ATOM 723 N N . ILE A 1 93 ? 10.346 -3.602 1.240 1.00 97.94 93 ILE A N 1
ATOM 724 C CA . ILE A 1 93 ? 9.229 -4.298 1.889 1.00 97.94 93 ILE A CA 1
ATOM 725 C C . ILE A 1 93 ? 9.665 -5.021 3.165 1.00 97.94 93 ILE A C 1
ATOM 727 O O . ILE A 1 93 ? 8.961 -4.967 4.175 1.00 97.94 93 ILE A O 1
ATOM 731 N N . GLN A 1 94 ? 10.841 -5.651 3.180 1.00 97.44 94 GLN A N 1
ATOM 732 C CA . GLN A 1 94 ? 11.368 -6.293 4.388 1.00 97.44 94 GLN A CA 1
ATOM 733 C C . GLN A 1 94 ? 11.621 -5.292 5.522 1.00 97.44 94 GLN A C 1
ATOM 735 O O . GLN A 1 94 ? 11.297 -5.589 6.676 1.00 97.44 94 GLN A O 1
ATOM 740 N N . GLN A 1 95 ? 12.164 -4.113 5.212 1.00 97.88 95 GLN A N 1
ATOM 741 C CA . GLN A 1 95 ? 12.414 -3.060 6.198 1.00 97.88 95 GLN A CA 1
ATOM 742 C C . GLN A 1 95 ? 11.111 -2.465 6.738 1.00 97.88 95 GLN A C 1
ATOM 744 O O . GLN A 1 95 ? 10.956 -2.331 7.954 1.00 97.88 95 GLN A O 1
ATOM 749 N N . ILE A 1 96 ? 10.139 -2.201 5.864 1.00 98.25 96 ILE A N 1
ATOM 750 C CA . ILE A 1 96 ? 8.793 -1.764 6.259 1.00 98.25 96 ILE A CA 1
ATOM 751 C C . ILE A 1 96 ? 8.150 -2.808 7.171 1.00 98.25 96 ILE A C 1
ATOM 753 O O . ILE A 1 96 ? 7.686 -2.482 8.262 1.00 98.25 96 ILE A O 1
ATOM 757 N N . ALA A 1 97 ? 8.197 -4.085 6.791 1.00 98.12 97 ALA A N 1
ATOM 758 C CA . ALA A 1 97 ? 7.651 -5.163 7.600 1.00 98.12 97 ALA A CA 1
ATOM 759 C C . ALA A 1 97 ? 8.340 -5.283 8.967 1.00 98.12 97 ALA A C 1
ATOM 761 O O . ALA A 1 97 ? 7.689 -5.596 9.964 1.00 98.12 97 ALA A O 1
ATOM 762 N N . ALA A 1 98 ? 9.653 -5.053 9.042 1.00 97.88 98 ALA A N 1
ATOM 763 C CA . ALA A 1 98 ? 10.374 -5.018 10.310 1.00 97.88 98 ALA A CA 1
ATOM 764 C C . ALA A 1 98 ? 9.882 -3.866 11.201 1.00 97.88 98 ALA A C 1
ATOM 766 O O . ALA A 1 98 ? 9.575 -4.105 12.370 1.00 97.88 98 ALA A O 1
ATOM 767 N N . LYS A 1 99 ? 9.718 -2.661 10.639 1.00 97.75 99 LYS A N 1
ATOM 768 C CA . LYS A 1 99 ? 9.212 -1.484 11.361 1.00 97.75 99 LYS A CA 1
ATOM 769 C C . LYS A 1 99 ? 7.771 -1.681 11.843 1.00 97.75 99 LYS A C 1
ATOM 771 O O . LYS A 1 99 ? 7.477 -1.446 13.012 1.00 97.75 99 LYS A O 1
ATOM 776 N N . VAL A 1 100 ? 6.905 -2.247 11.004 1.00 97.88 100 VAL A N 1
ATOM 777 C CA . VAL A 1 100 ? 5.533 -2.635 11.379 1.00 97.88 100 VAL A CA 1
ATOM 778 C C . VAL A 1 100 ? 5.533 -3.646 12.527 1.00 97.88 100 VAL A C 1
ATOM 780 O O . VAL A 1 100 ? 4.790 -3.480 13.493 1.00 97.88 100 VAL A O 1
ATOM 783 N N . ARG A 1 101 ? 6.377 -4.687 12.470 1.00 97.62 101 ARG A N 1
ATOM 784 C CA . ARG A 1 101 ? 6.466 -5.691 13.547 1.00 97.62 101 ARG A CA 1
ATOM 785 C C . ARG A 1 101 ? 7.023 -5.117 14.847 1.00 97.62 101 ARG A C 1
ATOM 787 O O . ARG A 1 101 ? 6.645 -5.592 15.915 1.00 97.62 101 ARG A O 1
ATOM 794 N N . GLN A 1 102 ? 7.924 -4.143 14.762 1.00 96.69 102 GLN A N 1
ATOM 795 C CA . GLN A 1 102 ? 8.450 -3.433 15.925 1.00 96.69 102 GLN A CA 1
ATOM 796 C C . GLN A 1 102 ? 7.365 -2.573 16.584 1.00 96.69 102 GLN A C 1
ATOM 798 O O . GLN A 1 102 ? 7.276 -2.557 17.808 1.00 96.69 102 GLN A O 1
ATOM 803 N N . HIS A 1 103 ? 6.531 -1.911 15.780 1.00 94.44 103 HIS A N 1
ATOM 804 C CA . HIS A 1 103 ? 5.468 -1.019 16.251 1.00 94.44 103 HIS A CA 1
ATOM 805 C C . HIS A 1 103 ? 4.244 -1.766 16.797 1.00 94.44 103 HIS A C 1
ATOM 807 O O . HIS A 1 103 ? 3.796 -1.511 17.910 1.00 94.44 103 HIS A O 1
ATOM 813 N N . ALA A 1 104 ? 3.713 -2.718 16.028 1.00 94.69 104 ALA A N 1
ATOM 814 C CA . ALA A 1 104 ? 2.427 -3.375 16.290 1.00 94.69 104 ALA A CA 1
ATOM 815 C C . ALA A 1 104 ? 2.552 -4.874 16.640 1.00 94.69 104 ALA A C 1
ATOM 817 O O . ALA A 1 104 ? 1.555 -5.574 16.820 1.00 94.69 104 ALA A O 1
ATOM 818 N N . GLY A 1 105 ? 3.778 -5.389 16.763 1.00 94.94 105 GLY A N 1
ATOM 819 C CA . GLY A 1 105 ? 4.060 -6.774 17.138 1.00 94.94 105 GLY A CA 1
ATOM 820 C C . GLY A 1 105 ? 4.179 -7.742 15.956 1.00 94.94 105 GLY A C 1
ATOM 821 O O . GLY A 1 105 ? 3.829 -7.457 14.813 1.00 94.94 105 GLY A O 1
ATOM 822 N N . LYS A 1 106 ? 4.683 -8.954 16.226 1.00 91.25 106 LYS A N 1
ATOM 823 C CA . LYS A 1 106 ? 5.049 -9.932 15.177 1.00 91.25 106 LYS A CA 1
ATOM 824 C C . LYS A 1 106 ? 3.888 -10.351 14.267 1.00 91.25 106 LYS A C 1
ATOM 826 O O . LYS A 1 106 ? 4.130 -10.645 13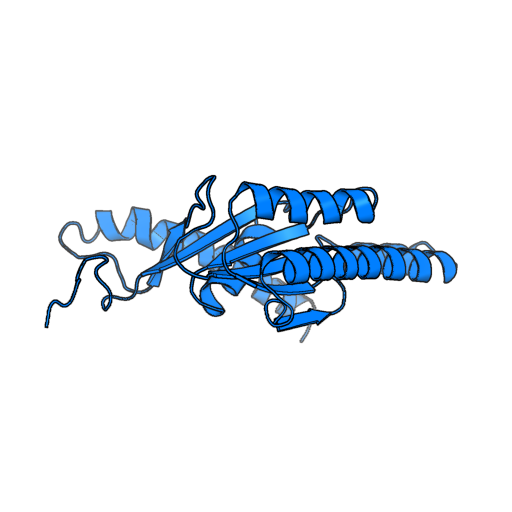.101 1.00 91.25 106 LYS A O 1
ATOM 831 N N . GLN A 1 107 ? 2.664 -10.389 14.795 1.00 93.88 107 GLN A N 1
ATOM 832 C CA . GLN A 1 107 ? 1.452 -10.796 14.069 1.00 93.88 107 GLN A CA 1
ATOM 833 C C . GLN A 1 107 ? 0.755 -9.634 13.339 1.00 93.88 107 GLN A C 1
ATOM 835 O O . GLN A 1 107 ? -0.307 -9.838 12.752 1.00 93.88 107 GLN A O 1
ATOM 840 N N . ALA A 1 108 ? 1.323 -8.423 13.386 1.00 96.94 108 ALA A N 1
ATOM 841 C CA . ALA A 1 108 ? 0.776 -7.257 12.700 1.00 96.94 108 ALA A CA 1
ATOM 842 C C . ALA A 1 108 ? 0.865 -7.387 11.177 1.00 96.94 108 ALA A C 1
ATOM 844 O O . ALA A 1 108 ? -0.052 -6.975 10.476 1.00 96.94 108 ALA A O 1
ATOM 845 N N . VAL A 1 109 ? 1.945 -7.985 10.664 1.00 98.00 109 VAL A N 1
ATOM 846 C CA . VAL A 1 109 ? 2.108 -8.260 9.230 1.00 98.00 109 VAL A CA 1
ATOM 847 C C . VAL A 1 109 ? 1.321 -9.517 8.875 1.00 98.00 109 VAL A C 1
ATOM 849 O O . VAL A 1 109 ? 1.642 -10.604 9.354 1.00 98.00 109 VAL A O 1
ATOM 852 N N . ILE A 1 110 ? 0.304 -9.355 8.029 1.00 97.56 110 ILE A N 1
ATOM 853 C CA . ILE A 1 110 ? -0.591 -10.424 7.574 1.00 97.56 110 ILE A CA 1
ATOM 854 C C . ILE A 1 110 ? 0.024 -11.137 6.368 1.00 97.56 110 ILE A C 1
ATOM 856 O O . ILE A 1 110 ? 0.084 -12.365 6.348 1.00 97.56 110 ILE A O 1
ATOM 860 N N . PHE A 1 111 ? 0.527 -10.380 5.389 1.00 96.44 111 PHE A N 1
ATOM 861 C CA . PHE A 1 111 ? 1.357 -10.915 4.310 1.00 96.44 111 PHE A CA 1
ATOM 862 C C . PHE A 1 111 ? 2.348 -9.865 3.801 1.00 96.44 111 PHE A C 1
ATOM 864 O O . PHE A 1 111 ? 2.136 -8.667 3.969 1.00 96.44 111 PHE A O 1
ATOM 871 N N . GLN A 1 112 ? 3.417 -10.340 3.167 1.00 95.69 112 GLN A N 1
ATOM 872 C CA . GLN A 1 112 ? 4.354 -9.544 2.377 1.00 95.69 112 GLN A CA 1
ATOM 873 C C . GLN A 1 112 ? 4.762 -10.385 1.157 1.00 95.69 112 GLN A C 1
ATOM 875 O O . GLN A 1 112 ? 5.108 -11.560 1.327 1.00 95.69 112 GLN A O 1
ATOM 880 N N . ALA A 1 113 ? 4.687 -9.835 -0.050 1.00 93.19 113 ALA A N 1
ATOM 881 C CA . ALA A 1 113 ? 5.049 -10.537 -1.279 1.00 93.19 113 ALA A CA 1
ATOM 882 C C . ALA A 1 113 ? 5.369 -9.533 -2.390 1.00 93.19 113 ALA A C 1
ATOM 884 O O . ALA A 1 113 ? 4.546 -8.682 -2.690 1.00 93.19 113 ALA A O 1
ATOM 885 N N . GLY A 1 114 ? 6.542 -9.647 -3.019 1.00 92.06 114 GLY A N 1
ATOM 886 C CA . GLY A 1 114 ? 6.960 -8.683 -4.041 1.00 92.06 114 GLY A CA 1
ATOM 887 C C . GLY A 1 114 ? 7.072 -7.271 -3.462 1.00 92.06 114 GLY A C 1
ATOM 888 O O . GLY A 1 114 ? 7.797 -7.074 -2.486 1.00 92.06 114 GLY A O 1
ATOM 889 N N . ASP A 1 115 ? 6.354 -6.330 -4.068 1.00 95.25 115 ASP A N 1
ATOM 890 C CA . ASP A 1 115 ? 6.166 -4.940 -3.639 1.00 95.25 115 ASP A CA 1
ATOM 891 C C . ASP A 1 115 ? 4.902 -4.710 -2.791 1.00 95.25 115 ASP A C 1
ATOM 893 O O . ASP A 1 115 ? 4.645 -3.581 -2.376 1.00 95.25 115 ASP A O 1
ATOM 897 N N . ASP A 1 116 ? 4.141 -5.766 -2.489 1.00 96.31 116 ASP A N 1
ATOM 898 C CA . ASP A 1 116 ? 2.936 -5.696 -1.669 1.00 96.31 116 ASP A CA 1
ATOM 899 C C . ASP A 1 116 ? 3.199 -6.080 -0.204 1.00 96.31 116 ASP A C 1
ATOM 901 O O . ASP A 1 116 ? 3.868 -7.075 0.118 1.00 96.31 116 ASP A O 1
ATOM 905 N N . ILE A 1 117 ? 2.561 -5.355 0.715 1.00 98.25 117 ILE A N 1
ATOM 906 C CA . ILE A 1 117 ? 2.455 -5.727 2.129 1.00 98.25 117 ILE A CA 1
ATOM 907 C C . ILE A 1 117 ? 1.078 -5.365 2.691 1.00 98.25 117 ILE A C 1
ATOM 909 O O . ILE A 1 117 ? 0.559 -4.272 2.480 1.00 98.25 117 ILE A O 1
ATOM 913 N N . LEU A 1 118 ? 0.498 -6.284 3.463 1.00 98.38 118 LEU A N 1
ATOM 914 C CA . LEU A 1 118 ? -0.722 -6.059 4.234 1.00 98.38 118 LEU A CA 1
ATOM 915 C C . LEU A 1 118 ? -0.425 -6.235 5.715 1.00 98.38 118 LEU A C 1
ATOM 917 O O . LEU A 1 118 ? 0.107 -7.263 6.148 1.00 98.38 118 LEU A O 1
ATOM 921 N N . PHE A 1 119 ? -0.837 -5.256 6.504 1.00 98.50 119 PHE A N 1
ATOM 922 C CA . PHE A 1 119 ? -0.668 -5.275 7.944 1.00 98.50 119 PHE A CA 1
ATOM 923 C C . PHE A 1 119 ? -1.855 -4.648 8.670 1.00 98.50 119 PHE A C 1
ATOM 925 O O . PHE A 1 119 ? -2.742 -4.049 8.064 1.00 98.50 119 PHE A O 1
ATOM 932 N N . ARG A 1 120 ? -1.887 -4.827 9.989 1.00 97.94 120 ARG A N 1
ATOM 933 C CA . ARG A 1 120 ? -2.872 -4.213 10.878 1.00 97.94 120 ARG A CA 1
ATOM 934 C C . ARG A 1 120 ? -2.222 -3.646 12.129 1.00 97.94 120 ARG A C 1
ATOM 936 O O . ARG A 1 120 ? -1.164 -4.114 12.546 1.00 97.94 120 ARG A O 1
ATOM 943 N N . GLY A 1 121 ? -2.877 -2.671 12.739 1.00 96.94 121 GLY A N 1
ATOM 944 C CA . GLY A 1 121 ? -2.451 -2.096 14.010 1.00 96.94 121 GLY A CA 1
ATOM 945 C C . GLY A 1 121 ? -2.988 -0.688 14.217 1.00 96.94 121 GLY A C 1
ATOM 946 O O . GLY A 1 121 ? -3.922 -0.259 13.540 1.00 96.94 121 GLY A O 1
ATOM 947 N N . ARG A 1 122 ? -2.383 0.027 15.163 1.00 96.44 122 ARG A N 1
ATOM 948 C CA . ARG A 1 122 ? -2.700 1.422 15.482 1.00 96.44 122 ARG A CA 1
ATOM 949 C C . ARG A 1 122 ? -1.564 2.298 14.971 1.00 96.44 122 ARG A C 1
ATOM 951 O O . ARG A 1 122 ? -0.529 2.400 15.623 1.00 96.44 122 ARG A O 1
ATOM 958 N N . PHE A 1 123 ? -1.755 2.865 13.789 1.00 95.81 123 PHE A N 1
ATOM 959 C CA . PHE A 1 123 ? -0.785 3.734 13.128 1.00 95.81 123 PHE A CA 1
ATOM 960 C C . PHE A 1 123 ? -1.377 5.134 13.012 1.00 95.81 123 PHE A C 1
ATOM 962 O O . PHE A 1 123 ? -2.541 5.273 12.628 1.00 95.81 123 PHE A O 1
ATOM 969 N N . SER A 1 124 ? -0.599 6.148 13.371 1.00 95.31 124 SER A N 1
ATOM 970 C CA . SER A 1 124 ? -0.943 7.544 13.112 1.00 95.31 124 SER A CA 1
ATOM 971 C C . SER A 1 124 ? -0.674 7.923 11.654 1.00 95.31 124 SER A C 1
ATOM 973 O O . SER A 1 124 ? -0.068 7.165 10.890 1.00 95.31 124 SER A O 1
ATOM 975 N N . GLN A 1 125 ? -1.091 9.130 11.267 1.00 93.69 125 GLN A N 1
ATOM 976 C CA . GLN A 1 125 ? -0.723 9.695 9.969 1.00 93.69 125 GLN A CA 1
ATOM 977 C C . GLN A 1 125 ? 0.805 9.800 9.811 1.00 93.69 125 GLN A C 1
ATOM 979 O O . GLN A 1 125 ? 1.330 9.485 8.742 1.00 93.69 125 GLN A O 1
ATOM 984 N N . GLN A 1 126 ? 1.516 10.194 10.873 1.00 95.12 126 GLN A N 1
ATOM 985 C CA . GLN A 1 126 ? 2.974 10.279 10.869 1.00 95.12 126 GLN A CA 1
ATOM 986 C C . GLN A 1 126 ? 3.613 8.902 10.666 1.00 95.12 126 GLN A C 1
ATOM 988 O O . GLN A 1 126 ? 4.498 8.770 9.823 1.00 95.12 126 GLN A O 1
ATOM 993 N N . ASP A 1 127 ? 3.138 7.869 11.372 1.00 96.19 127 ASP A N 1
ATOM 994 C CA . ASP A 1 127 ? 3.691 6.521 11.223 1.00 96.19 127 ASP A CA 1
ATOM 995 C C . ASP A 1 127 ? 3.582 6.045 9.765 1.00 96.19 127 ASP A C 1
ATOM 997 O O . ASP A 1 127 ? 4.530 5.484 9.214 1.00 96.19 127 ASP A O 1
ATOM 1001 N N . LEU A 1 128 ? 2.439 6.297 9.112 1.00 96.56 128 LEU A N 1
ATOM 1002 C CA . LEU A 1 128 ? 2.248 5.938 7.705 1.00 96.56 128 LEU A CA 1
ATOM 1003 C C . LEU A 1 128 ? 3.153 6.735 6.768 1.00 96.56 128 LEU A C 1
ATOM 1005 O O . LEU A 1 128 ? 3.694 6.151 5.829 1.00 96.56 128 LEU A O 1
ATOM 1009 N N . GLN A 1 129 ? 3.341 8.031 7.024 1.00 96.50 129 GLN A N 1
ATOM 1010 C CA . GLN A 1 129 ? 4.262 8.849 6.239 1.00 96.50 129 GLN A CA 1
ATOM 1011 C C . GLN A 1 129 ? 5.694 8.317 6.350 1.00 96.50 129 GLN A C 1
ATOM 1013 O O . GLN A 1 129 ? 6.392 8.201 5.349 1.00 96.50 129 GLN A O 1
ATOM 1018 N N . GLU A 1 130 ? 6.117 7.896 7.541 1.00 97.00 130 GLU A N 1
ATOM 1019 C CA . GLU A 1 130 ? 7.441 7.311 7.731 1.00 97.00 130 GLU A CA 1
ATOM 1020 C C . GLU A 1 130 ? 7.619 5.977 6.993 1.00 97.00 130 GLU A C 1
ATOM 1022 O O . GLU A 1 130 ? 8.711 5.697 6.499 1.00 97.00 130 GLU A O 1
ATOM 1027 N N . LEU A 1 131 ? 6.583 5.131 6.924 1.00 97.88 131 LEU A N 1
ATOM 1028 C CA . LEU A 1 131 ? 6.630 3.890 6.136 1.00 97.88 131 LEU A CA 1
ATOM 1029 C C . LEU A 1 131 ? 6.675 4.183 4.632 1.00 97.88 131 LEU A C 1
ATOM 1031 O O . LEU A 1 131 ? 7.434 3.544 3.902 1.00 97.88 131 LEU A O 1
ATOM 1035 N N . HIS A 1 132 ? 5.887 5.160 4.192 1.00 96.38 132 HIS A N 1
ATOM 1036 C CA . HIS A 1 132 ? 5.845 5.627 2.813 1.00 96.38 132 HIS A CA 1
ATOM 1037 C C . HIS A 1 132 ? 7.207 6.188 2.366 1.00 96.38 132 HIS A C 1
ATOM 1039 O O . HIS A 1 132 ? 7.750 5.791 1.334 1.00 96.38 132 HIS A O 1
ATOM 1045 N N . ASP A 1 133 ? 7.820 7.043 3.183 1.00 96.94 133 ASP A N 1
ATOM 1046 C CA . ASP A 1 133 ? 9.129 7.634 2.898 1.00 96.94 133 ASP A CA 1
ATOM 1047 C C . ASP A 1 133 ? 10.248 6.591 2.964 1.00 96.94 133 ASP A C 1
ATOM 1049 O O . ASP A 1 133 ? 11.179 6.624 2.157 1.00 96.94 133 ASP A O 1
ATOM 1053 N N . LEU A 1 134 ? 10.145 5.619 3.878 1.00 97.50 134 LEU A N 1
ATOM 1054 C CA . LEU A 1 134 ? 11.087 4.503 3.964 1.00 97.50 134 LEU A CA 1
ATOM 1055 C C . LEU A 1 134 ? 11.123 3.692 2.665 1.00 97.50 134 LEU A C 1
ATOM 1057 O O . LEU A 1 134 ? 12.214 3.294 2.241 1.00 97.50 134 LEU A O 1
ATOM 1061 N N . TYR A 1 135 ? 9.973 3.472 2.019 1.00 97.56 135 TYR A N 1
ATOM 1062 C CA . TYR A 1 135 ? 9.930 2.826 0.707 1.00 97.56 135 TYR A CA 1
ATOM 1063 C C . TYR A 1 135 ? 10.744 3.629 -0.312 1.00 97.56 135 TYR A C 1
ATOM 1065 O O . TYR A 1 135 ? 11.669 3.095 -0.927 1.00 97.56 135 TYR A O 1
ATOM 1073 N N . THR A 1 136 ? 10.464 4.927 -0.426 1.00 95.75 136 THR A N 1
ATOM 1074 C CA . THR A 1 136 ? 11.111 5.825 -1.393 1.00 95.75 136 THR A CA 1
ATOM 1075 C C . THR A 1 136 ? 12.616 5.934 -1.185 1.00 95.75 136 THR A C 1
ATOM 1077 O O . THR A 1 136 ? 13.392 5.837 -2.137 1.00 95.75 136 THR A O 1
ATOM 1080 N N . VAL A 1 137 ? 13.056 6.079 0.065 1.00 96.38 137 VAL A N 1
ATOM 1081 C CA . VAL A 1 137 ? 14.481 6.150 0.409 1.00 96.38 137 VAL A CA 1
ATOM 1082 C C . VAL A 1 137 ? 15.183 4.832 0.091 1.00 96.38 137 VAL A C 1
ATOM 1084 O O . VAL A 1 137 ? 16.254 4.836 -0.515 1.00 96.38 137 VAL A O 1
ATOM 1087 N N . THR A 1 138 ? 14.580 3.698 0.457 1.00 95.12 138 THR A N 1
ATOM 1088 C CA . THR A 1 138 ? 15.197 2.379 0.243 1.00 95.12 138 THR A CA 1
ATOM 1089 C C . THR A 1 138 ? 15.278 2.022 -1.236 1.00 95.12 138 THR A C 1
ATOM 1091 O O . THR A 1 138 ? 16.266 1.435 -1.677 1.00 95.12 138 THR A O 1
ATOM 1094 N N . THR A 1 139 ? 14.261 2.405 -2.006 1.00 93.88 139 THR A N 1
ATOM 1095 C CA . THR A 1 139 ? 14.185 2.151 -3.447 1.00 93.88 139 THR A CA 1
ATOM 1096 C C . THR A 1 139 ? 14.894 3.188 -4.308 1.00 93.88 139 THR A C 1
ATOM 1098 O O . THR A 1 139 ? 14.896 3.066 -5.529 1.00 93.88 139 THR A O 1
ATOM 1101 N N . GLN A 1 140 ? 15.530 4.187 -3.688 1.00 91.00 140 GLN A N 1
ATOM 1102 C CA . GLN A 1 140 ? 16.237 5.266 -4.380 1.00 91.00 140 GLN A CA 1
ATOM 1103 C C . GLN A 1 140 ? 15.333 6.072 -5.327 1.00 91.00 140 GLN A C 1
ATOM 1105 O O . GLN A 1 140 ? 15.783 6.544 -6.370 1.00 91.00 140 GLN A O 1
ATOM 1110 N N . GLY A 1 141 ? 14.069 6.264 -4.940 1.00 89.44 141 GLY A N 1
ATOM 1111 C CA . GLY A 1 141 ? 13.136 7.154 -5.632 1.00 89.44 141 GLY A CA 1
ATOM 1112 C C . GLY A 1 141 ? 11.907 6.492 -6.253 1.00 89.44 141 GLY A C 1
ATOM 1113 O O . GLY A 1 141 ? 11.145 7.199 -6.907 1.00 89.44 141 GLY A O 1
ATOM 1114 N N . MET A 1 142 ? 11.676 5.188 -6.059 1.00 93.38 142 MET A N 1
ATOM 1115 C CA . MET A 1 142 ? 10.374 4.603 -6.410 1.00 93.38 142 MET A CA 1
ATOM 1116 C C . MET A 1 142 ? 9.332 5.014 -5.368 1.00 93.38 142 MET A C 1
ATOM 1118 O O . MET A 1 142 ? 9.641 5.087 -4.183 1.00 93.38 142 MET A O 1
ATOM 1122 N N . SER A 1 143 ? 8.094 5.254 -5.786 1.00 95.25 143 SER A N 1
ATOM 1123 C CA . SER A 1 143 ? 7.004 5.572 -4.862 1.00 95.25 143 SER A CA 1
ATOM 1124 C C . SER A 1 143 ? 6.183 4.338 -4.488 1.00 95.25 143 SER A C 1
ATOM 1126 O O . SER A 1 143 ? 6.312 3.269 -5.090 1.00 95.25 143 SER A O 1
ATOM 1128 N N . CYS A 1 144 ? 5.327 4.483 -3.481 1.00 96.69 144 CYS A N 1
ATOM 1129 C CA . CYS A 1 144 ? 4.317 3.491 -3.140 1.00 96.69 144 CYS A CA 1
ATOM 1130 C C . CYS A 1 144 ? 2.994 4.176 -2.804 1.00 96.69 144 CYS A C 1
ATOM 1132 O O . CYS A 1 144 ? 2.945 5.359 -2.468 1.00 96.69 144 CYS A O 1
ATOM 1134 N N . CYS A 1 145 ? 1.915 3.410 -2.852 1.00 97.38 145 CYS A N 1
ATOM 1135 C CA . CYS A 1 145 ? 0.621 3.834 -2.349 1.00 97.38 145 CYS A CA 1
ATOM 1136 C C . CYS A 1 145 ? 0.279 3.081 -1.067 1.00 97.38 145 CYS A C 1
ATOM 1138 O O . CYS A 1 145 ? 0.562 1.890 -0.951 1.00 97.38 145 CYS A O 1
ATOM 1140 N N . ILE A 1 146 ? -0.393 3.758 -0.133 1.00 97.94 146 ILE A N 1
ATOM 1141 C CA . ILE A 1 146 ? -0.936 3.150 1.085 1.00 97.94 146 ILE A CA 1
ATOM 1142 C C . ILE A 1 146 ? -2.450 3.347 1.111 1.00 97.94 146 ILE A C 1
ATOM 1144 O O . ILE A 1 146 ? -2.951 4.464 1.008 1.00 97.94 146 ILE A O 1
ATOM 1148 N N . GLY A 1 147 ? -3.188 2.257 1.280 1.00 97.19 147 GLY A N 1
ATOM 1149 C CA . GLY A 1 147 ? -4.633 2.249 1.458 1.00 97.19 147 GLY A CA 1
ATOM 1150 C C . GLY A 1 147 ? -5.021 1.689 2.816 1.00 97.19 147 GLY A C 1
ATOM 1151 O O . GLY A 1 147 ? -4.523 0.629 3.195 1.00 97.19 147 GLY A O 1
ATOM 1152 N N . TYR A 1 148 ? -5.927 2.346 3.539 1.00 97.56 148 TYR A N 1
ATOM 1153 C CA . TYR A 1 148 ? -6.347 1.875 4.859 1.00 97.56 148 TYR A CA 1
ATOM 1154 C C . TYR A 1 148 ? -7.845 1.991 5.146 1.00 97.56 148 TYR A C 1
ATOM 1156 O O . TYR A 1 148 ? -8.571 2.776 4.534 1.00 97.56 148 TYR A O 1
ATOM 1164 N N . GLY A 1 149 ? -8.304 1.175 6.098 1.00 95.88 149 GLY A N 1
ATOM 1165 C CA . GLY A 1 149 ? -9.689 1.139 6.565 1.00 95.88 149 GLY A CA 1
ATOM 1166 C C . GLY A 1 149 ? -9.898 0.172 7.733 1.00 95.88 149 GLY A C 1
ATOM 1167 O O . GLY A 1 149 ? -8.971 -0.509 8.170 1.00 95.88 149 GLY A O 1
ATOM 1168 N N . ARG A 1 150 ? -11.124 0.089 8.252 1.00 94.25 150 ARG A N 1
ATOM 1169 C CA . ARG A 1 150 ? -11.487 -0.770 9.400 1.00 94.25 150 ARG A CA 1
ATOM 1170 C C . ARG A 1 150 ? -11.632 -2.240 9.018 1.00 94.25 150 ARG A C 1
ATOM 1172 O O . ARG A 1 150 ? -11.568 -3.127 9.865 1.00 94.25 150 ARG A O 1
ATOM 1179 N N . THR A 1 151 ? -11.833 -2.509 7.736 1.00 92.88 151 THR A N 1
ATOM 1180 C CA . THR A 1 151 ? -11.970 -3.848 7.164 1.00 92.88 151 THR A CA 1
ATOM 1181 C C . THR A 1 151 ? -10.965 -4.063 6.038 1.00 92.88 151 THR A C 1
ATOM 1183 O O . THR A 1 151 ? -10.541 -3.122 5.368 1.00 92.88 151 THR A O 1
ATOM 1186 N N . LEU A 1 152 ? -10.642 -5.328 5.753 1.00 90.38 152 LEU A N 1
ATOM 1187 C CA . LEU A 1 152 ? -9.812 -5.696 4.597 1.00 90.38 152 LEU A CA 1
ATOM 1188 C C . LEU A 1 152 ? -10.380 -5.160 3.275 1.00 90.38 152 LEU A C 1
ATOM 1190 O O . LEU A 1 152 ? -9.629 -4.756 2.391 1.00 90.38 152 LEU A O 1
ATOM 1194 N N . ARG A 1 153 ? -11.714 -5.127 3.149 1.00 88.12 153 ARG A N 1
ATOM 1195 C CA . ARG A 1 153 ? -12.402 -4.590 1.970 1.00 88.12 153 ARG A CA 1
ATOM 1196 C C . ARG A 1 153 ? -12.143 -3.095 1.799 1.00 88.12 153 ARG A C 1
ATOM 1198 O O . ARG A 1 153 ? -11.887 -2.659 0.682 1.00 88.12 153 ARG A O 1
ATOM 1205 N N . GLU A 1 154 ? -12.225 -2.325 2.880 1.00 91.00 154 GLU A N 1
ATOM 1206 C CA . GLU A 1 154 ? -11.934 -0.889 2.850 1.00 91.00 154 GLU A CA 1
ATOM 1207 C C . GLU A 1 154 ? -10.465 -0.630 2.526 1.00 91.00 154 GLU A C 1
ATOM 1209 O O . GLU A 1 154 ? -10.197 0.152 1.624 1.00 91.00 154 GLU A O 1
ATOM 1214 N N . ALA A 1 155 ? -9.530 -1.338 3.171 1.00 94.69 155 ALA A N 1
ATOM 1215 C CA . ALA A 1 155 ? -8.100 -1.196 2.892 1.00 94.69 155 ALA A CA 1
ATOM 1216 C C . ALA A 1 155 ? -7.765 -1.497 1.420 1.00 94.69 155 ALA A C 1
ATOM 1218 O O . ALA A 1 155 ? -7.060 -0.727 0.771 1.00 94.69 155 ALA A O 1
ATOM 1219 N N . PHE A 1 156 ? -8.338 -2.567 0.856 1.00 89.81 156 PHE A N 1
ATOM 1220 C CA . PHE A 1 156 ? -8.177 -2.901 -0.560 1.00 89.81 156 PHE A CA 1
ATOM 1221 C C . PHE A 1 156 ? -8.713 -1.800 -1.486 1.00 89.81 156 PHE A C 1
ATOM 1223 O O . PHE A 1 156 ? -8.024 -1.373 -2.411 1.00 89.81 156 PHE A O 1
ATOM 1230 N N . LEU A 1 157 ? -9.939 -1.327 -1.247 1.00 87.50 157 LEU A N 1
ATOM 1231 C CA . LEU A 1 157 ? -10.550 -0.279 -2.067 1.00 87.50 157 LEU A CA 1
ATOM 1232 C C . LEU A 1 157 ? -9.800 1.053 -1.942 1.00 87.50 157 LEU A C 1
ATOM 1234 O O . LEU A 1 157 ? -9.599 1.728 -2.950 1.00 87.50 157 LEU A O 1
ATOM 1238 N N . ALA A 1 158 ? -9.361 1.408 -0.734 1.00 91.94 158 ALA A N 1
ATOM 1239 C CA . ALA A 1 158 ? -8.540 2.583 -0.479 1.00 91.94 158 ALA A CA 1
ATOM 1240 C C . ALA A 1 158 ? -7.212 2.511 -1.235 1.00 91.94 158 ALA A C 1
ATOM 1242 O O . ALA A 1 158 ? -6.805 3.493 -1.846 1.00 91.94 158 ALA A O 1
ATOM 1243 N N . LEU A 1 159 ? -6.575 1.338 -1.266 1.00 93.44 159 LEU A N 1
ATOM 1244 C CA . LEU A 1 159 ? -5.316 1.140 -1.979 1.00 93.44 159 LEU A CA 1
ATOM 1245 C C . LEU A 1 159 ? -5.502 1.270 -3.492 1.00 93.44 159 LEU A C 1
ATOM 1247 O O . LEU A 1 159 ? -4.706 1.924 -4.165 1.00 93.44 159 LEU A O 1
ATOM 1251 N N . LYS A 1 160 ? -6.587 0.703 -4.039 1.00 88.94 160 LYS A N 1
ATOM 1252 C CA . LYS A 1 160 ? -6.922 0.907 -5.454 1.00 88.94 160 LYS A CA 1
ATOM 1253 C C . LYS A 1 160 ? -7.149 2.382 -5.747 1.00 88.94 160 LYS A C 1
ATOM 1255 O O . LYS A 1 160 ? -6.543 2.885 -6.683 1.00 88.94 160 LYS A O 1
ATOM 1260 N N . LEU A 1 161 ? -7.921 3.082 -4.917 1.00 85.00 161 LEU A N 1
ATOM 1261 C CA . LEU A 1 161 ? -8.114 4.528 -5.033 1.00 85.00 161 LEU A CA 1
ATOM 1262 C C . LEU A 1 161 ? -6.792 5.303 -5.010 1.00 85.00 161 LEU A C 1
ATOM 1264 O O . LEU A 1 161 ? -6.588 6.145 -5.882 1.00 85.00 161 LEU A O 1
ATOM 1268 N N . ALA A 1 162 ? -5.889 4.987 -4.081 1.00 88.25 162 ALA A N 1
ATOM 1269 C CA . ALA A 1 162 ? -4.569 5.606 -3.997 1.00 88.25 162 ALA A CA 1
ATOM 1270 C C . ALA A 1 162 ? -3.788 5.461 -5.316 1.00 88.25 162 ALA A C 1
ATOM 1272 O O . ALA A 1 162 ? -3.304 6.456 -5.856 1.00 88.25 162 ALA A O 1
ATOM 1273 N N . LYS A 1 163 ? -3.783 4.260 -5.911 1.00 84.62 163 LYS A N 1
ATOM 1274 C CA . LYS A 1 163 ? -3.133 3.991 -7.206 1.00 84.62 163 LYS A CA 1
ATOM 1275 C C . LYS A 1 163 ? -3.816 4.639 -8.416 1.00 84.62 163 LYS A C 1
ATOM 1277 O O . LYS A 1 163 ? -3.185 4.772 -9.462 1.00 84.62 163 LYS A O 1
ATOM 1282 N N . THR A 1 164 ? -5.086 5.033 -8.302 1.00 80.00 164 THR A N 1
ATOM 1283 C CA . THR A 1 164 ? -5.793 5.775 -9.366 1.00 80.00 164 THR A CA 1
ATOM 1284 C C . THR A 1 164 ? -5.532 7.281 -9.337 1.00 80.00 164 THR A C 1
ATOM 1286 O O . THR A 1 164 ? -5.849 7.971 -10.308 1.00 80.00 164 THR A O 1
ATOM 1289 N N . SER A 1 165 ? -4.992 7.808 -8.234 1.00 72.56 165 SER A N 1
ATOM 1290 C CA . SER A 1 165 ? -4.708 9.236 -8.101 1.00 72.56 165 SER A CA 1
ATOM 1291 C C . SER A 1 165 ? -3.673 9.674 -9.144 1.00 72.56 165 SER A C 1
ATOM 1293 O O . SER A 1 165 ? -2.706 8.943 -9.379 1.00 72.56 165 SER A O 1
ATOM 1295 N N . PRO A 1 166 ? -3.826 10.857 -9.772 1.00 71.19 166 PRO A N 1
ATOM 1296 C CA . PRO A 1 166 ? -2.821 11.380 -10.693 1.00 71.19 166 PRO A CA 1
ATOM 1297 C C . PRO A 1 166 ? -1.439 11.416 -10.029 1.00 71.19 166 PRO A C 1
ATOM 1299 O O . PRO A 1 166 ? -1.261 12.087 -9.017 1.00 71.19 166 PRO A O 1
ATOM 1302 N N . GLY A 1 167 ? -0.473 10.686 -10.593 1.00 71.00 167 GLY A N 1
ATOM 1303 C CA . GLY A 1 167 ? 0.888 10.591 -10.054 1.00 71.00 167 GLY A CA 1
ATOM 1304 C C . GLY A 1 167 ? 1.097 9.576 -8.921 1.00 71.00 167 GLY A C 1
ATOM 1305 O O . GLY A 1 167 ? 2.228 9.454 -8.464 1.00 71.00 167 GLY A O 1
ATOM 1306 N N . LYS A 1 168 ? 0.060 8.828 -8.509 1.00 85.94 168 LYS A N 1
ATOM 1307 C CA . LYS A 1 168 ? 0.119 7.803 -7.446 1.00 85.94 168 LYS A CA 1
ATOM 1308 C C . LYS A 1 168 ? 0.712 8.367 -6.148 1.00 85.94 168 LYS A C 1
ATOM 1310 O O . LYS A 1 168 ? 0.253 9.431 -5.734 1.00 85.94 168 LYS A O 1
ATOM 1315 N N . ASN A 1 169 ? 1.663 7.679 -5.501 1.00 91.12 169 ASN A N 1
ATOM 1316 C CA . ASN A 1 169 ? 2.443 8.193 -4.372 1.00 91.12 169 ASN A CA 1
ATOM 1317 C C . ASN A 1 169 ? 1.564 8.835 -3.284 1.00 91.12 169 ASN A C 1
ATOM 1319 O O . ASN A 1 169 ? 1.702 10.017 -2.957 1.00 91.12 169 ASN A O 1
ATOM 1323 N N . SER A 1 170 ? 0.553 8.093 -2.827 1.00 92.00 170 SER A N 1
ATOM 1324 C CA . SER A 1 170 ? -0.491 8.649 -1.968 1.00 92.00 170 SER A CA 1
ATOM 1325 C C . SER A 1 170 ? -0.922 7.701 -0.861 1.00 92.00 170 SER A C 1
ATOM 1327 O O . SER A 1 170 ? -0.882 6.477 -0.991 1.00 92.00 170 SER A O 1
ATOM 1329 N N . ILE A 1 171 ? -1.375 8.302 0.236 1.00 95.19 171 ILE A N 1
ATOM 1330 C CA . ILE A 1 171 ? -1.954 7.612 1.382 1.00 95.19 171 ILE A CA 1
ATOM 1331 C C . ILE A 1 171 ? -3.447 7.942 1.401 1.00 95.19 171 ILE A C 1
ATOM 1333 O O . ILE A 1 171 ? -3.830 9.108 1.503 1.00 95.19 171 ILE A O 1
ATOM 1337 N N . VAL A 1 172 ? -4.297 6.925 1.296 1.00 93.25 172 VAL A N 1
ATOM 1338 C CA . VAL A 1 172 ? -5.754 7.078 1.246 1.00 93.25 172 VAL A CA 1
ATOM 1339 C C . VAL A 1 172 ? -6.397 6.213 2.319 1.00 93.25 172 VAL A C 1
ATOM 1341 O O . VAL A 1 172 ? -6.140 5.016 2.408 1.00 93.25 172 VAL A O 1
ATOM 1344 N N . GLY A 1 173 ? -7.280 6.815 3.108 1.00 93.38 173 GLY A N 1
ATOM 1345 C CA . GLY A 1 173 ? -8.151 6.107 4.036 1.00 93.38 173 GLY A CA 1
ATOM 1346 C C . GLY A 1 173 ? -9.590 6.149 3.560 1.00 93.38 173 GLY A C 1
ATOM 1347 O O . GLY A 1 173 ? -10.058 7.204 3.121 1.00 93.38 173 GLY A O 1
ATOM 1348 N N . ILE A 1 174 ? -10.318 5.039 3.686 1.00 89.56 174 ILE A N 1
ATOM 1349 C CA . ILE A 1 174 ? -11.768 5.050 3.478 1.00 89.56 174 ILE A CA 1
ATOM 1350 C C . ILE A 1 174 ? -12.536 4.317 4.573 1.00 89.56 174 ILE A C 1
ATOM 1352 O O . ILE A 1 174 ? -12.041 3.391 5.211 1.00 89.56 174 ILE A O 1
ATOM 1356 N N . GLU A 1 175 ? -13.801 4.696 4.704 1.00 88.75 175 GLU A N 1
ATOM 1357 C CA . GLU A 1 175 ? -14.819 3.948 5.430 1.00 88.75 175 GLU A CA 1
ATOM 1358 C C . GLU A 1 175 ? -16.033 3.688 4.527 1.00 88.75 175 GLU A C 1
ATOM 1360 O O . GLU A 1 175 ? -16.439 4.544 3.730 1.00 88.75 175 GLU A O 1
ATOM 1365 N N . LEU A 1 176 ? -16.610 2.494 4.650 1.00 82.75 176 LEU A N 1
ATOM 1366 C CA . LEU A 1 176 ? -17.865 2.099 4.027 1.00 82.75 176 LEU A CA 1
ATOM 1367 C C . LEU A 1 176 ? -18.983 2.197 5.061 1.00 82.75 176 LEU A C 1
ATOM 1369 O O . LEU A 1 176 ? -19.011 1.464 6.050 1.00 82.75 176 LEU A O 1
ATOM 1373 N N . LEU A 1 177 ? -19.942 3.085 4.816 1.00 75.69 177 LEU A N 1
ATOM 1374 C CA . LEU A 1 177 ? -21.107 3.206 5.684 1.00 75.69 177 LEU A CA 1
ATOM 1375 C C . LEU A 1 177 ? -22.157 2.144 5.337 1.00 75.69 177 LEU A C 1
ATOM 1377 O O . LEU A 1 177 ? -22.877 2.262 4.339 1.00 75.69 177 LEU A O 1
ATOM 1381 N N . ASP A 1 178 ? -22.284 1.146 6.210 1.00 60.59 178 ASP A N 1
ATOM 1382 C CA . ASP A 1 178 ? -23.448 0.265 6.282 1.00 60.59 178 ASP A CA 1
ATOM 1383 C C . ASP A 1 178 ? -24.368 0.715 7.428 1.00 60.59 178 ASP A C 1
ATOM 1385 O O . ASP A 1 178 ? -23.909 1.056 8.515 1.00 60.59 178 ASP A O 1
ATOM 1389 N N . LYS A 1 179 ? -25.689 0.708 7.193 1.00 44.19 179 LYS A N 1
ATOM 1390 C CA . LYS A 1 179 ? -26.762 1.216 8.085 1.00 44.19 179 LYS A CA 1
ATOM 1391 C C . LYS A 1 179 ? -26.880 0.538 9.480 1.00 44.19 179 LYS A C 1
ATOM 1393 O O . LYS A 1 179 ? -27.944 0.598 10.082 1.00 44.19 179 LYS A O 1
ATOM 1398 N N . GLY A 1 180 ? -25.844 -0.122 10.001 1.00 47.12 180 GLY A N 1
ATOM 1399 C CA . GLY A 1 180 ? -25.900 -0.936 11.225 1.00 47.12 180 GLY A CA 1
ATOM 1400 C C . GLY A 1 180 ? -25.014 -0.499 12.397 1.00 47.12 180 GLY A C 1
ATOM 1401 O O . GLY A 1 180 ? -25.121 -1.100 13.462 1.00 47.12 180 GLY A O 1
ATOM 1402 N N . LYS A 1 181 ? -24.147 0.508 12.248 1.00 40.47 181 LYS A N 1
ATOM 1403 C CA . LYS A 1 181 ? -23.368 1.056 13.371 1.00 40.47 181 LYS A CA 1
ATOM 1404 C C . LYS A 1 181 ? -23.433 2.575 13.362 1.00 40.47 181 LYS A C 1
ATOM 1406 O O . LYS A 1 181 ? -22.648 3.238 12.694 1.00 40.47 181 LYS A O 1
ATOM 1411 N N . GLU A 1 182 ? -24.374 3.119 14.122 1.00 34.75 182 GLU A N 1
ATOM 1412 C CA . GLU A 1 182 ? -24.225 4.484 14.614 1.00 34.75 182 GLU A CA 1
ATOM 1413 C C . GLU A 1 182 ? -22.979 4.540 15.518 1.00 34.75 182 GLU A C 1
ATOM 1415 O O . GLU A 1 182 ? -22.826 3.683 16.400 1.00 34.75 182 GLU A O 1
ATOM 1420 N N . PRO A 1 183 ? -22.073 5.514 15.337 1.00 38.91 183 PRO A N 1
ATOM 1421 C CA . PRO A 1 183 ? -21.024 5.778 16.308 1.00 38.91 183 PRO A CA 1
ATOM 1422 C C . PRO A 1 183 ? -21.679 6.429 17.535 1.00 38.91 183 PRO A C 1
ATOM 1424 O O . PRO A 1 183 ? -21.830 7.644 17.592 1.00 38.91 183 PRO A O 1
ATOM 1427 N N . GLY A 1 184 ? -22.145 5.617 18.489 1.00 44.50 184 GLY A N 1
ATOM 1428 C CA . GLY A 1 184 ? -22.809 6.160 19.680 1.00 44.50 184 GLY A CA 1
ATOM 1429 C C . GLY A 1 184 ? -23.503 5.197 20.643 1.00 44.50 184 GLY A C 1
ATOM 1430 O O . GLY A 1 184 ? -23.935 5.649 21.696 1.00 44.50 184 GLY A O 1
ATOM 1431 N N . SER A 1 185 ? -23.598 3.891 20.376 1.00 33.00 185 SER A N 1
ATOM 1432 C CA . SER A 1 185 ? -24.143 2.961 21.378 1.00 33.00 185 SER A CA 1
ATOM 1433 C C . SER A 1 185 ? -23.042 2.453 22.309 1.00 33.00 185 SER A C 1
ATOM 1435 O O . SER A 1 185 ? -22.587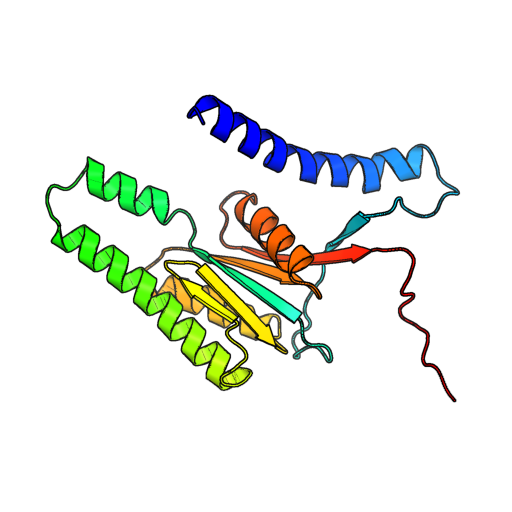 1.313 22.199 1.00 33.00 185 SER A O 1
ATOM 1437 N N . ALA A 1 186 ? -22.648 3.294 23.265 1.00 40.91 186 ALA A N 1
ATOM 1438 C CA . ALA A 1 186 ? -22.185 2.794 24.550 1.00 40.91 186 ALA A CA 1
ATOM 1439 C C . ALA A 1 186 ? -23.349 2.010 25.178 1.00 40.91 186 ALA A C 1
ATOM 1441 O O . ALA A 1 186 ? -24.272 2.592 25.746 1.00 40.91 186 ALA A O 1
ATOM 1442 N N . ALA A 1 187 ? -23.343 0.688 25.021 1.00 32.50 187 ALA A N 1
ATOM 1443 C CA . ALA A 1 187 ? -24.253 -0.176 25.753 1.00 32.50 187 ALA A CA 1
ATOM 1444 C C . ALA A 1 187 ? -23.734 -0.286 27.189 1.00 32.50 187 ALA A C 1
ATOM 1446 O O . ALA A 1 187 ? -22.887 -1.117 27.509 1.00 32.50 187 ALA A O 1
ATOM 1447 N N . ALA A 1 188 ? -24.232 0.611 28.035 1.00 33.12 188 ALA A N 1
ATOM 1448 C CA . ALA A 1 188 ? -24.398 0.329 29.444 1.00 33.12 188 ALA A CA 1
ATOM 1449 C C . ALA A 1 188 ? -25.361 -0.857 29.581 1.00 33.12 188 ALA A C 1
ATOM 1451 O O . ALA A 1 188 ? -26.515 -0.751 29.162 1.00 33.12 188 ALA A O 1
ATOM 1452 N N . SER A 1 189 ? -24.869 -1.968 30.125 1.00 35.59 189 SER A N 1
ATOM 1453 C CA . SER A 1 189 ? -25.572 -2.964 30.952 1.00 35.59 189 SER A CA 1
ATOM 1454 C C . SER A 1 189 ? -24.554 -3.985 31.443 1.00 35.59 189 SER A C 1
ATOM 1456 O O . SER A 1 189 ? -23.971 -4.676 30.580 1.00 35.59 189 SER A O 1
#

pLDDT: mean 82.85, std 16.54, range [32.5, 98.5]

Secondary structure (DSSP, 8-state):
--HHHHHHHHHHHHHHHHHHHHIIIIIHHHH-TTSPPPTTEEEE----SSPPSS-EEEEEEESSHHHHHHHHHHH---HHHHHHHHHHHHHHHHHHHHHHHHHH-TTSEEEEETTEEEEEE---HHHHHHHHHHHHHHTTS--EEEEEESSHHHHHHHHHHHHHSTT---EEEEEEE-TT--TT-----